Protein AF-0000000078974211 (afdb_homodimer)

Foldseek 3Di:
DPPPPVVVVVCVVQPADPPDDEAEAEWEQADQVGDGEIVVQEAEAEANHKYKYKYWYQYQAKWKWAWQVQLVQKAWAWKWFDVVIDTDDDSDGMDMAHHGTIMITIIGGRDFDKTKIATPPPPSGVHIGMYGYHYDD/DPPPVVVVVVCVVQPADPPDDEAEAEWEQADQVGDGEIVVQEAEAEANHKYKYKYWYQYQAKWKWAWQVQLVQKAWAWKWFDVVIDTDDDSDGMDMDHHGTIMITIIGGRDFDKTKIATPPPPSGVHIGMYGYDYDD

InterPro domains:
  IPR008972 Cupredoxin [G3DSA:2.60.40.420] (15-134)
  IPR008972 Cupredoxin [SSF49503] (22-133)
  IPR028096 EfeO-type cupredoxin-like domain [PF13473] (24-133)
  IPR050845 Copper-binding electron transfer protein [PTHR38439] (9-134)

Solvent-accessible surface area (backbone atoms only — not comparable to full-atom values): 13729 Å² total; per-residue (Å²): 129,87,61,75,56,66,70,52,54,71,38,60,85,51,70,56,48,88,79,53,71,72,42,77,46,71,36,28,41,29,30,74,87,62,47,67,38,40,47,61,36,67,45,78,47,44,27,32,30,48,31,41,37,38,41,36,14,62,14,87,51,68,41,35,51,36,26,61,73,46,37,73,38,37,52,48,62,34,34,39,25,37,85,46,35,30,39,42,24,36,54,52,41,36,43,32,30,27,41,61,8,53,38,36,42,34,30,26,39,65,57,61,47,78,29,67,30,34,26,76,48,88,89,34,76,79,18,47,37,37,37,37,30,34,72,63,129,129,86,62,77,57,66,69,51,55,72,39,60,84,51,70,54,49,90,78,53,70,72,43,78,46,69,36,29,43,30,29,74,87,64,47,65,38,41,44,62,36,66,44,80,47,43,28,32,31,48,31,40,39,38,41,35,15,62,15,88,49,67,41,34,52,36,26,60,73,47,35,73,38,38,53,51,60,35,36,40,25,38,86,47,36,31,38,43,23,36,52,51,43,35,42,34,29,27,40,60,8,54,39,35,42,33,30,27,39,66,57,60,47,78,30,68,28,32,26,77,47,88,90,34,75,79,20,47,36,36,37,36,29,35,72,63,129

Structure (mmCIF, N/CA/C/O backbone):
data_AF-0000000078974211-model_v1
#
loop_
_entity.id
_entity.type
_entity.pdbx_description
1 polymer 'EfeO-type cupredoxin-like domain-containing protein'
#
loop_
_atom_site.group_PDB
_atom_site.id
_atom_site.type_symbol
_atom_site.label_atom_id
_atom_site.label_alt_id
_atom_site.label_comp_id
_atom_site.label_asym_id
_atom_site.label_entity_id
_atom_site.label_seq_id
_atom_site.pdbx_PDB_ins_code
_atom_site.Cartn_x
_atom_site.Cartn_y
_atom_site.Cartn_z
_atom_site.occupancy
_atom_site.B_iso_or_equiv
_atom_site.auth_seq_id
_atom_site.auth_comp_id
_atom_site.auth_asym_id
_atom_site.auth_atom_id
_atom_site.pdbx_PDB_model_num
ATOM 1 N N . MET A 1 1 ? -23.516 7.227 4.844 1 20.7 1 MET A N 1
ATOM 2 C CA . MET A 1 1 ? -22.547 6.27 4.305 1 20.7 1 MET A CA 1
ATOM 3 C C . MET A 1 1 ? -21.969 6.77 2.992 1 20.7 1 MET A C 1
ATOM 5 O O . MET A 1 1 ? -22.594 6.66 1.94 1 20.7 1 MET A O 1
ATOM 9 N N . VAL A 1 2 ? -21.312 7.926 2.916 1 26.09 2 VAL A N 1
ATOM 10 C CA . VAL A 1 2 ? -21.125 8.594 1.635 1 26.09 2 VAL A CA 1
ATOM 11 C C . VAL A 1 2 ? -20.234 7.746 0.733 1 26.09 2 VAL A C 1
ATOM 13 O O . V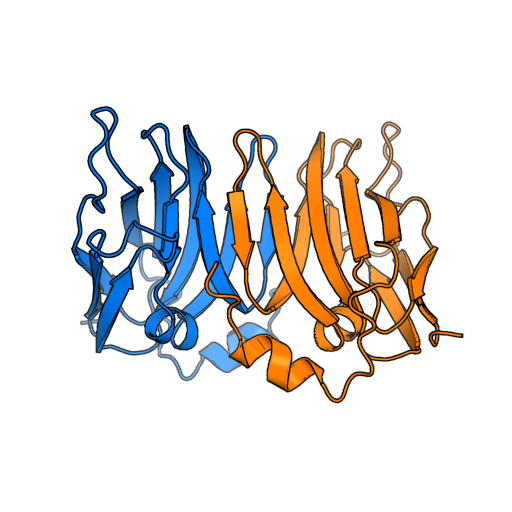AL A 1 2 ? -19.094 7.43 1.092 1 26.09 2 VAL A O 1
ATOM 16 N N . ALA A 1 3 ? -20.688 6.758 0.025 1 32.5 3 ALA A N 1
ATOM 17 C CA . ALA A 1 3 ? -20.141 5.895 -1.021 1 32.5 3 ALA A CA 1
ATOM 18 C C . ALA A 1 3 ? -19.266 6.684 -1.988 1 32.5 3 ALA A C 1
ATOM 20 O O . ALA A 1 3 ? -19.672 7.742 -2.473 1 32.5 3 ALA A O 1
ATOM 21 N N . PRO A 1 4 ? -17.922 6.727 -1.758 1 38.03 4 PRO A N 1
ATOM 22 C CA . PRO A 1 4 ? -17.281 7.469 -2.854 1 38.03 4 PRO A CA 1
ATOM 23 C C . PRO A 1 4 ? -17.922 7.176 -4.207 1 38.03 4 PRO A C 1
ATOM 25 O O . PRO A 1 4 ? -17.812 6.059 -4.723 1 38.03 4 PRO A O 1
ATOM 28 N N . SER A 1 5 ? -18.938 7.684 -4.523 1 36.06 5 SER A N 1
ATOM 29 C CA . SER A 1 5 ? -19.891 7.57 -5.633 1 36.06 5 SER A CA 1
ATOM 30 C C . SER A 1 5 ? -19.156 7.57 -6.977 1 36.06 5 SER A C 1
ATOM 32 O O . SER A 1 5 ? -19.516 6.809 -7.879 1 36.06 5 SER A O 1
ATOM 34 N N . SER A 1 6 ? -18.156 8.508 -7.086 1 39.44 6 SER A N 1
ATOM 35 C CA . SER A 1 6 ? -17.672 8.734 -8.445 1 39.44 6 SER A CA 1
ATOM 36 C C . SER A 1 6 ? -16.766 7.586 -8.906 1 39.44 6 SER A C 1
ATOM 38 O O . SER A 1 6 ? -16.766 7.234 -10.094 1 39.44 6 SER A O 1
ATOM 40 N N . ALA A 1 7 ? -15.961 7.133 -7.98 1 42.34 7 ALA A N 1
ATOM 41 C CA . ALA A 1 7 ? -15.141 6.012 -8.43 1 42.34 7 ALA A CA 1
ATOM 42 C C . ALA A 1 7 ? -16.016 4.891 -8.992 1 42.34 7 ALA A C 1
ATOM 44 O O . ALA A 1 7 ? -15.656 4.273 -10 1 42.34 7 ALA A O 1
ATOM 45 N N . TRP A 1 8 ? -17.125 4.691 -8.336 1 46.03 8 TRP A N 1
ATOM 46 C CA . TRP A 1 8 ? -18.031 3.619 -8.75 1 46.03 8 TRP A CA 1
ATOM 47 C C . TRP A 1 8 ? -18.609 3.896 -10.125 1 46.03 8 TRP A C 1
ATOM 49 O O . TRP A 1 8 ? -18.812 2.973 -10.922 1 46.03 8 TRP A O 1
ATOM 59 N N . ALA A 1 9 ? -18.75 5.199 -10.367 1 46.94 9 ALA A N 1
ATOM 60 C CA . ALA A 1 9 ? -19.359 5.492 -11.664 1 46.94 9 ALA A CA 1
ATOM 61 C C . ALA A 1 9 ? -18.484 4.98 -12.805 1 46.94 9 ALA A C 1
ATOM 63 O O . ALA A 1 9 ? -19 4.449 -13.797 1 46.94 9 ALA A O 1
ATOM 64 N N . ALA A 1 10 ? -17.234 5.141 -12.57 1 46.12 10 ALA A N 1
ATOM 65 C CA . ALA A 1 10 ? -16.344 4.695 -13.648 1 46.12 10 ALA A CA 1
ATOM 66 C C . ALA A 1 10 ? -16.406 3.18 -13.812 1 46.12 10 ALA A C 1
ATOM 68 O O . ALA A 1 10 ? -15.977 2.643 -14.844 1 46.12 10 ALA A O 1
ATOM 69 N N . LEU A 1 11 ? -17.047 2.559 -12.773 1 56.97 11 LEU A N 1
ATOM 70 C CA . LEU A 1 11 ? -17.047 1.101 -12.836 1 56.97 11 LEU A CA 1
ATOM 71 C C . LEU A 1 11 ? -18.312 0.598 -13.539 1 56.97 11 LEU A C 1
ATOM 73 O O . LEU A 1 11 ? -18.422 -0.59 -13.852 1 56.97 11 LEU A O 1
ATOM 77 N N . LYS A 1 12 ? -19.234 1.522 -13.734 1 55.06 12 LYS A N 1
ATOM 78 C CA . LYS A 1 12 ? -20.5 1.125 -14.367 1 55.06 12 LYS A CA 1
ATOM 79 C C . LYS A 1 12 ? -20.25 0.356 -15.656 1 55.06 12 LYS A C 1
ATOM 81 O O . LYS A 1 12 ? -20.969 -0.58 -15.984 1 55.06 12 LYS A O 1
ATOM 86 N N . ASP A 1 13 ? -19.219 0.866 -16.375 1 53.31 13 ASP A N 1
ATOM 87 C CA . ASP A 1 13 ? -18.984 0.265 -17.688 1 53.31 13 ASP A CA 1
ATOM 88 C C . ASP A 1 13 ? -18.438 -1.15 -17.547 1 53.31 13 ASP A C 1
ATOM 90 O O . ASP A 1 13 ? -18.312 -1.872 -18.547 1 53.31 13 ASP A O 1
ATOM 94 N N . TYR A 1 14 ? -18.203 -1.547 -16.312 1 58.62 14 TYR A N 1
ATOM 95 C CA . TYR A 1 14 ? -17.531 -2.834 -16.172 1 58.62 14 TYR A CA 1
ATOM 96 C C . TYR A 1 14 ? -18.5 -3.904 -15.68 1 58.62 14 TYR A C 1
ATOM 98 O O . TYR A 1 14 ? -18.109 -5.051 -15.469 1 58.62 14 TYR A O 1
ATOM 106 N N . ASN A 1 15 ? -19.734 -3.881 -16 1 59.31 15 ASN A N 1
ATOM 107 C CA . ASN A 1 15 ? -20.719 -4.887 -15.617 1 59.31 15 ASN A CA 1
ATOM 108 C C . ASN A 1 15 ? -20.438 -5.449 -14.234 1 59.31 15 ASN A C 1
ATOM 110 O O . ASN A 1 15 ? -20.344 -6.668 -14.055 1 59.31 15 ASN A O 1
ATOM 114 N N . LEU A 1 16 ? -20.125 -4.617 -13.289 1 67.25 16 LEU A N 1
ATOM 115 C CA . LEU A 1 16 ? -19.875 -5.047 -11.914 1 67.25 16 LEU A CA 1
ATOM 116 C C . LEU A 1 16 ? -21.172 -5.488 -11.242 1 67.25 16 LEU A C 1
ATOM 118 O O . LEU A 1 16 ? -22.203 -4.812 -11.359 1 67.25 16 LEU A O 1
ATOM 122 N N . ASP A 1 17 ? -21.188 -6.777 -10.953 1 68.5 17 ASP A N 1
ATOM 123 C CA . ASP A 1 17 ? -22.297 -7.258 -10.141 1 68.5 17 ASP A CA 1
ATOM 124 C C . ASP A 1 17 ? -22.016 -7.07 -8.656 1 68.5 17 ASP A C 1
ATOM 126 O O . ASP A 1 17 ? -21.266 -7.844 -8.062 1 68.5 17 ASP A O 1
ATOM 130 N N . PRO A 1 18 ? -22.547 -5.996 -8.117 1 69.19 18 PRO A N 1
ATOM 131 C CA . PRO A 1 18 ? -22.25 -5.738 -6.707 1 69.19 18 PRO A CA 1
ATOM 132 C C . PRO A 1 18 ? -22.719 -6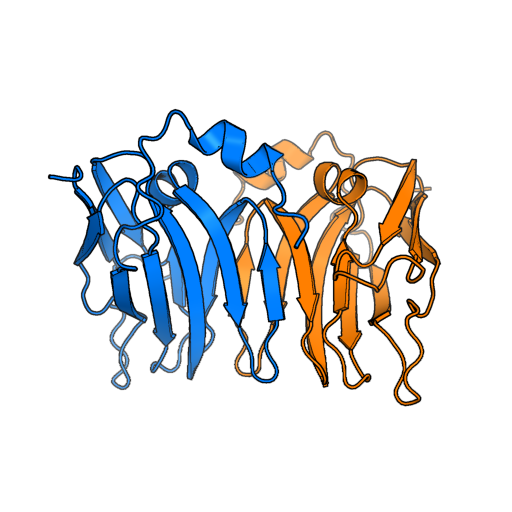.859 -5.785 1 69.19 18 PRO A C 1
ATOM 134 O O . PRO A 1 18 ? -22.297 -6.93 -4.629 1 69.19 18 PRO A O 1
ATOM 137 N N . ASN A 1 19 ? -23.516 -7.715 -6.391 1 76.12 19 ASN A N 1
ATOM 138 C CA . ASN A 1 19 ? -24.062 -8.797 -5.578 1 76.12 19 ASN A CA 1
ATOM 139 C C . ASN A 1 19 ? -23.281 -10.086 -5.746 1 76.12 19 ASN A C 1
ATOM 141 O O . ASN A 1 19 ? -23.547 -11.078 -5.062 1 76.12 19 ASN A O 1
ATOM 145 N N . ALA A 1 20 ? -22.375 -10.047 -6.625 1 82.56 20 ALA A N 1
ATOM 146 C CA . ALA A 1 20 ? -21.562 -11.25 -6.82 1 82.56 20 ALA A CA 1
ATOM 147 C C . ALA A 1 20 ? -20.719 -11.555 -5.586 1 82.56 20 ALA A C 1
ATOM 149 O O . ALA A 1 20 ? -20.234 -10.641 -4.918 1 82.56 20 ALA A O 1
ATOM 150 N N . PRO A 1 21 ? -20.578 -12.883 -5.262 1 88.31 21 PRO A N 1
ATOM 151 C CA . PRO A 1 21 ? -19.766 -13.234 -4.098 1 88.31 21 PRO A CA 1
ATOM 152 C C . PRO A 1 21 ? -18.312 -12.812 -4.246 1 88.31 21 PRO A C 1
ATOM 154 O O . PRO A 1 21 ? -17.781 -12.789 -5.359 1 88.31 21 PRO A O 1
ATOM 157 N N . ILE A 1 22 ? -17.75 -12.484 -3.145 1 92.81 22 ILE A N 1
ATOM 158 C CA . ILE A 1 22 ? -16.328 -12.141 -3.111 1 92.81 22 ILE A CA 1
ATOM 159 C C . ILE A 1 22 ? -15.492 -13.398 -3.326 1 92.81 22 ILE A C 1
ATOM 161 O O . ILE A 1 22 ? -15.75 -14.438 -2.721 1 92.81 22 ILE A O 1
ATOM 165 N N . GLU A 1 23 ? -14.57 -13.297 -4.262 1 94.94 23 GLU A N 1
ATOM 166 C CA . GLU A 1 23 ? -13.625 -14.391 -4.496 1 94.94 23 GLU A CA 1
ATOM 167 C C . GLU A 1 23 ? -12.391 -14.25 -3.621 1 94.94 23 GLU A C 1
ATOM 169 O O . GLU A 1 23 ? -11.742 -13.195 -3.619 1 94.94 23 GLU A O 1
ATOM 174 N N . GLU A 1 24 ? -12.133 -15.32 -2.824 1 97.62 24 GLU A N 1
ATOM 175 C CA . GLU A 1 24 ? -10.922 -15.328 -2.008 1 97.62 24 GLU A CA 1
ATOM 176 C C . GLU A 1 24 ? -9.883 -16.297 -2.576 1 97.62 24 GLU A C 1
ATOM 178 O O . GLU A 1 24 ? -10.18 -17.469 -2.824 1 97.62 24 GLU A O 1
ATOM 183 N N . VAL A 1 25 ? -8.727 -15.781 -2.865 1 98.56 25 VAL A N 1
ATOM 184 C CA . VAL A 1 25 ? -7.605 -16.562 -3.387 1 98.56 25 VAL A CA 1
ATOM 185 C C . VAL A 1 25 ? -6.387 -16.391 -2.486 1 98.56 25 VAL A C 1
ATOM 187 O O . VAL A 1 25 ? -6.113 -15.289 -2.01 1 98.56 25 VAL A O 1
ATOM 190 N N . ALA A 1 26 ? -5.68 -17.484 -2.223 1 98.81 26 ALA A N 1
ATOM 191 C CA . ALA A 1 26 ? -4.453 -17.422 -1.431 1 98.81 26 ALA A CA 1
ATOM 192 C C . ALA A 1 26 ? -3.236 -17.797 -2.268 1 98.81 26 ALA A C 1
ATOM 194 O O . ALA A 1 26 ? -3.322 -18.672 -3.143 1 98.81 26 ALA A O 1
ATOM 195 N N . VAL A 1 27 ? -2.127 -17.172 -2.012 1 98.94 27 VAL A N 1
ATOM 196 C CA . VAL A 1 27 ? -0.868 -17.516 -2.666 1 98.94 27 VAL A CA 1
ATOM 197 C C . VAL A 1 27 ? 0.285 -17.375 -1.673 1 98.94 27 VAL A C 1
ATOM 199 O O . VAL A 1 27 ? 0.307 -16.453 -0.862 1 98.94 27 VAL A O 1
ATOM 202 N N . GLN A 1 28 ? 1.188 -18.266 -1.713 1 98.81 28 GLN A N 1
ATOM 203 C CA . GLN A 1 28 ? 2.434 -18.203 -0.955 1 98.81 28 GLN A CA 1
ATOM 204 C C . GLN A 1 28 ? 3.59 -17.734 -1.835 1 98.81 28 GLN A C 1
ATOM 206 O O . GLN A 1 28 ? 3.713 -18.156 -2.984 1 98.81 28 GLN A O 1
ATOM 211 N N . LEU A 1 29 ? 4.355 -16.922 -1.296 1 98.81 29 LEU A N 1
ATOM 212 C CA . LEU A 1 29 ? 5.605 -16.516 -1.933 1 98.81 29 LEU A CA 1
ATOM 213 C C . LEU A 1 29 ? 6.797 -17.203 -1.292 1 98.81 29 LEU A C 1
ATOM 215 O O . LEU A 1 29 ? 7.332 -16.734 -0.286 1 98.81 29 LEU A O 1
ATOM 219 N N . GLY A 1 30 ? 7.289 -18.281 -1.972 1 98.31 30 GLY A N 1
ATOM 220 C CA . GLY A 1 30 ? 8.344 -19.109 -1.405 1 98.31 30 GLY A CA 1
ATOM 221 C C . GLY A 1 30 ? 7.824 -20.141 -0.412 1 98.31 30 GLY A C 1
ATOM 222 O O . GLY A 1 30 ? 6.637 -20.156 -0.087 1 98.31 30 GLY A O 1
ATOM 223 N N . THR A 1 31 ? 8.75 -21.031 -0.016 1 98.12 31 THR A N 1
ATOM 224 C CA . THR A 1 31 ? 8.406 -22.078 0.941 1 98.12 31 THR A CA 1
ATOM 225 C C . THR A 1 31 ? 9.336 -22.031 2.15 1 98.12 31 THR A C 1
ATOM 227 O O . THR A 1 31 ? 10.398 -21.391 2.102 1 98.12 31 THR A O 1
ATOM 230 N N . GLU A 1 32 ? 8.867 -22.688 3.189 1 97.19 32 GLU A N 1
ATOM 231 C CA . GLU A 1 32 ? 9.664 -22.734 4.414 1 97.19 32 GLU A CA 1
ATOM 232 C C . GLU A 1 32 ? 11.008 -23.422 4.168 1 97.19 32 GLU A C 1
ATOM 234 O O . GLU A 1 32 ? 12.008 -23.078 4.797 1 97.19 32 GLU A O 1
ATOM 239 N N . ASP A 1 33 ? 11.008 -24.312 3.158 1 96.31 33 ASP A N 1
ATOM 240 C CA . ASP A 1 33 ? 12.234 -25.047 2.869 1 96.31 33 ASP A CA 1
ATOM 241 C C . ASP A 1 33 ? 13.094 -24.312 1.845 1 96.31 33 ASP A C 1
ATOM 243 O O . ASP A 1 33 ? 14.086 -24.844 1.355 1 96.31 33 ASP A O 1
ATOM 247 N N . GLY A 1 34 ? 12.695 -23.141 1.463 1 94.06 34 GLY A N 1
ATOM 248 C CA . GLY A 1 34 ? 13.594 -22.25 0.758 1 94.06 34 GLY A CA 1
ATOM 249 C C . GLY A 1 34 ? 13.398 -22.25 -0.746 1 94.06 34 GLY A C 1
ATOM 250 O O . GLY A 1 34 ? 14.242 -21.766 -1.494 1 94.06 34 GLY A O 1
ATOM 251 N N . GLN A 1 35 ? 12.32 -22.828 -1.236 1 96.69 35 GLN A N 1
ATOM 252 C CA . GLN A 1 35 ? 12.055 -22.781 -2.67 1 96.69 35 GLN A CA 1
ATOM 253 C C . GLN A 1 35 ? 11.523 -21.422 -3.09 1 96.69 35 GLN A C 1
ATOM 255 O O . GLN A 1 35 ? 10.727 -20.812 -2.375 1 96.69 35 GLN A O 1
ATOM 260 N N . TYR A 1 36 ? 12.039 -20.953 -4.215 1 98.12 36 TYR A N 1
ATOM 261 C CA . TYR A 1 36 ? 11.547 -19.719 -4.801 1 98.12 36 TYR A CA 1
ATOM 262 C C . TYR A 1 36 ? 10.438 -20 -5.809 1 98.12 36 TYR A C 1
ATOM 264 O O . TYR A 1 36 ? 10.68 -20.062 -7.016 1 98.12 36 TYR A O 1
ATOM 272 N N . VAL A 1 37 ? 9.258 -20.125 -5.301 1 98.62 37 VAL A N 1
ATOM 273 C CA . VAL A 1 37 ? 8.094 -20.469 -6.109 1 98.62 37 VAL A CA 1
ATOM 274 C C . VAL A 1 37 ? 6.863 -19.734 -5.582 1 98.62 37 VAL A C 1
ATOM 276 O O . VAL A 1 37 ? 6.836 -19.312 -4.426 1 98.62 37 VAL A O 1
ATOM 279 N N . PHE A 1 38 ? 5.977 -19.469 -6.434 1 98.88 38 PHE A N 1
ATOM 280 C CA . PHE A 1 38 ? 4.625 -19.141 -6.008 1 98.88 38 PHE A CA 1
ATOM 281 C C . PHE A 1 38 ? 3.799 -20.406 -5.805 1 98.88 38 PHE A C 1
ATOM 283 O O . PHE A 1 38 ? 3.848 -21.312 -6.629 1 98.88 38 PHE A O 1
ATOM 290 N N . ILE A 1 39 ? 3.037 -20.453 -4.723 1 98.81 39 ILE A N 1
ATOM 291 C CA . ILE A 1 39 ? 2.156 -21.594 -4.496 1 98.81 39 ILE A CA 1
ATOM 292 C C . ILE A 1 39 ? 0.743 -21.094 -4.191 1 98.81 39 ILE A C 1
ATOM 294 O O . ILE A 1 39 ? 0.493 -20.531 -3.127 1 98.81 39 ILE A O 1
ATOM 298 N N . PRO A 1 40 ? -0.253 -21.5 -5.043 1 98.69 40 PRO A N 1
ATOM 299 C CA . PRO A 1 40 ? -0.073 -22.047 -6.395 1 98.69 40 PRO A CA 1
ATOM 300 C C . PRO A 1 40 ? 0.621 -21.047 -7.332 1 98.69 40 PRO A C 1
ATOM 302 O O . PRO A 1 40 ? 0.762 -19.875 -6.996 1 98.69 40 PRO A O 1
ATOM 305 N N . ASN A 1 41 ? 1.174 -21.547 -8.414 1 98.69 41 ASN A N 1
ATOM 306 C CA . ASN A 1 41 ? 1.837 -20.656 -9.359 1 98.69 41 ASN A CA 1
ATOM 307 C C . ASN A 1 41 ? 0.893 -20.234 -10.484 1 98.69 41 ASN A C 1
ATOM 309 O O . ASN A 1 41 ? 1.277 -19.469 -11.367 1 98.69 41 ASN A O 1
ATOM 313 N N . THR A 1 42 ? -0.362 -20.719 -10.5 1 98.88 42 THR A N 1
ATOM 314 C CA . THR A 1 42 ? -1.435 -20.219 -11.352 1 98.88 42 THR A CA 1
ATOM 315 C C . THR A 1 42 ? -2.598 -19.703 -10.5 1 98.88 42 THR A C 1
ATOM 317 O O . THR A 1 42 ? -3.16 -20.453 -9.695 1 98.88 42 THR A O 1
ATOM 320 N N . LEU A 1 43 ? -2.92 -18.484 -10.664 1 98.81 43 LEU A N 1
ATOM 321 C CA . LEU A 1 43 ? -4.039 -17.859 -9.961 1 98.81 43 LEU A CA 1
ATOM 322 C C . LEU A 1 43 ? -5.184 -17.562 -10.922 1 98.81 43 LEU A C 1
ATOM 324 O O . LEU A 1 43 ? -4.949 -17.109 -12.047 1 98.81 43 LEU A O 1
ATOM 328 N N . GLU A 1 44 ? -6.379 -17.797 -10.469 1 98.38 44 GLU A N 1
ATOM 329 C CA . GLU A 1 44 ? -7.551 -17.547 -11.305 1 98.38 44 GLU A CA 1
ATOM 330 C C . GLU A 1 44 ? -8.5 -16.562 -10.641 1 98.38 44 GLU A C 1
ATOM 332 O O . GLU A 1 44 ? -8.781 -16.656 -9.445 1 98.38 44 GLU A O 1
ATOM 337 N N . PHE A 1 45 ? -8.898 -15.695 -11.406 1 97.44 45 PHE A N 1
ATOM 338 C CA . PHE A 1 45 ? -9.883 -14.703 -10.992 1 97.44 45 PHE A CA 1
ATOM 339 C C . PHE A 1 45 ? -11 -14.578 -12.016 1 97.44 45 PHE A C 1
ATOM 341 O O . PHE A 1 45 ? -10.875 -15.062 -13.141 1 97.44 45 PHE A O 1
ATOM 348 N N . THR A 1 46 ? -12.109 -13.938 -11.633 1 95 46 THR A N 1
ATOM 349 C CA . THR A 1 46 ? -13.242 -13.648 -12.508 1 95 46 THR A CA 1
ATOM 350 C C . THR A 1 46 ? -13.383 -12.148 -12.734 1 95 46 THR A C 1
ATOM 352 O O . THR A 1 46 ? -13.43 -11.375 -11.781 1 95 46 THR A O 1
ATOM 355 N N . ALA A 1 47 ? -13.391 -11.797 -14 1 93.38 47 ALA A N 1
ATOM 356 C CA . ALA A 1 47 ? -13.547 -10.383 -14.328 1 93.38 47 ALA A CA 1
ATOM 357 C C . ALA A 1 47 ? -14.812 -9.805 -13.703 1 93.38 47 ALA A C 1
ATOM 359 O O . ALA A 1 47 ? -15.867 -10.438 -13.719 1 93.38 47 ALA A O 1
ATOM 360 N N . GLY A 1 48 ? -14.656 -8.625 -13.047 1 90.62 48 GLY A N 1
ATOM 361 C CA . GLY A 1 48 ? -15.797 -7.891 -12.516 1 90.62 48 GLY A CA 1
ATOM 362 C C . GLY A 1 48 ? -16.156 -8.289 -11.102 1 90.62 48 GLY A C 1
ATOM 363 O O . GLY A 1 48 ? -17.047 -7.684 -10.492 1 90.62 48 GLY A O 1
ATOM 364 N N . ARG A 1 49 ? -15.477 -9.25 -10.617 1 92.56 49 ARG A N 1
ATOM 365 C CA . ARG A 1 49 ? -15.75 -9.703 -9.258 1 92.56 49 ARG A CA 1
ATOM 366 C C . ARG A 1 49 ? -14.734 -9.125 -8.273 1 92.56 49 ARG A C 1
ATOM 368 O O . ARG A 1 49 ? -13.547 -9.047 -8.586 1 92.56 49 ARG A O 1
ATOM 375 N N . ILE A 1 50 ? -15.258 -8.805 -7.117 1 94.19 50 ILE A N 1
ATOM 376 C CA . ILE A 1 50 ? -14.32 -8.406 -6.07 1 94.19 50 ILE A CA 1
ATOM 377 C C . ILE A 1 50 ? -13.484 -9.609 -5.645 1 94.19 50 ILE A C 1
ATOM 379 O O . ILE A 1 50 ? -14.023 -10.68 -5.363 1 94.19 50 ILE A O 1
ATOM 383 N N . CYS A 1 51 ? -12.219 -9.383 -5.641 1 96.75 51 CYS A N 1
ATOM 384 C CA . CYS A 1 51 ? -11.289 -10.438 -5.27 1 96.75 51 CYS A CA 1
ATOM 385 C C . CYS A 1 51 ? -10.461 -10.039 -4.055 1 96.75 51 CYS A C 1
ATOM 387 O O . CYS A 1 51 ? -9.977 -8.914 -3.973 1 96.75 51 CYS A O 1
ATOM 389 N N . LYS A 1 52 ? -10.406 -10.922 -3.105 1 98.06 52 LYS A N 1
ATOM 390 C CA . LYS A 1 52 ? -9.492 -10.836 -1.975 1 98.06 52 LYS A CA 1
ATOM 391 C C . LYS A 1 52 ? -8.312 -11.789 -2.146 1 98.06 52 LYS A C 1
ATOM 393 O O . LYS A 1 52 ? -8.461 -13 -1.957 1 98.06 52 LYS A O 1
ATOM 398 N N . LEU A 1 53 ? -7.199 -11.258 -2.52 1 98.88 53 LEU A N 1
ATOM 399 C CA . LEU A 1 53 ? -5.984 -12.055 -2.66 1 98.88 53 LEU A CA 1
ATOM 400 C C . LEU A 1 53 ? -5.172 -12.031 -1.37 1 98.88 53 LEU A C 1
ATOM 402 O O . LEU A 1 53 ? -4.625 -11 -0.987 1 98.88 53 LEU A O 1
ATOM 406 N N . LYS A 1 54 ? -5.062 -13.125 -0.714 1 98.88 54 LYS A N 1
ATOM 407 C CA . LYS A 1 54 ? -4.273 -13.273 0.504 1 98.88 54 LYS A CA 1
ATOM 408 C C . LYS A 1 54 ? -2.852 -13.727 0.185 1 98.88 54 LYS A C 1
ATOM 410 O O . LYS A 1 54 ? -2.65 -14.812 -0.368 1 98.88 54 LYS A O 1
ATOM 415 N N . LEU A 1 55 ? -1.887 -12.93 0.51 1 98.94 55 LEU A N 1
ATOM 416 C CA . LEU A 1 55 ? -0.473 -13.195 0.271 1 98.94 55 LEU A CA 1
ATOM 417 C C . LEU A 1 55 ? 0.242 -13.555 1.571 1 98.94 55 LEU A C 1
ATOM 419 O O . LEU A 1 55 ? -0.013 -12.938 2.609 1 98.94 55 LEU A O 1
ATOM 423 N N . ARG A 1 56 ? 1.113 -14.539 1.503 1 98.81 56 ARG A N 1
ATOM 424 C CA . ARG A 1 56 ? 1.948 -14.898 2.645 1 98.81 56 ARG A CA 1
ATOM 425 C C . ARG A 1 56 ? 3.338 -15.336 2.189 1 98.81 56 ARG A C 1
ATOM 427 O O . ARG A 1 56 ? 3.482 -16.016 1.169 1 98.81 56 ARG A O 1
ATOM 434 N N . ASN A 1 57 ? 4.359 -14.945 2.943 1 98.88 57 ASN A N 1
ATOM 435 C CA . ASN A 1 57 ? 5.73 -15.375 2.695 1 98.88 57 ASN A CA 1
ATOM 436 C C . ASN A 1 57 ? 6.277 -16.203 3.854 1 98.88 57 ASN A C 1
ATOM 438 O O . ASN A 1 57 ? 6.836 -15.664 4.805 1 98.88 57 ASN A O 1
ATOM 442 N N . PRO A 1 58 ? 6.191 -17.438 3.766 1 98.44 58 PRO A N 1
ATOM 443 C CA . PRO A 1 58 ? 6.684 -18.281 4.859 1 98.44 58 PRO A CA 1
ATOM 444 C C . PRO A 1 58 ? 8.188 -18.531 4.781 1 98.44 58 PRO A C 1
ATOM 446 O O . PRO A 1 58 ? 8.742 -19.266 5.609 1 98.44 58 PRO A O 1
ATOM 449 N N . SER A 1 59 ? 8.789 -18.031 3.719 1 98.06 59 SER A N 1
ATOM 450 C CA . SER A 1 59 ? 10.203 -18.312 3.496 1 98.06 59 SER A CA 1
ATOM 451 C C . SER A 1 59 ? 11.086 -17.375 4.316 1 98.06 59 SER A C 1
ATOM 453 O O . SER A 1 59 ? 10.594 -16.641 5.184 1 98.06 59 SER A O 1
ATOM 455 N N . THR A 1 60 ? 12.438 -17.453 4.094 1 97.31 60 THR A N 1
ATOM 456 C CA . THR A 1 60 ? 13.391 -16.656 4.863 1 97.31 60 THR A CA 1
ATOM 457 C C . THR A 1 60 ? 13.93 -15.508 4.02 1 97.31 60 THR A C 1
ATOM 459 O O . THR A 1 60 ? 14.859 -14.812 4.434 1 97.31 60 THR A O 1
ATOM 462 N N . SER A 1 61 ? 13.367 -15.383 2.836 1 97.69 61 SER A N 1
ATOM 463 C CA . SER A 1 61 ? 13.805 -14.336 1.925 1 97.69 61 SER A CA 1
ATOM 464 C C . SER A 1 61 ? 12.648 -13.414 1.545 1 97.69 61 SER A C 1
ATOM 466 O O . SER A 1 61 ? 11.492 -13.82 1.591 1 97.69 61 SER A O 1
ATOM 468 N N . THR A 1 62 ? 13.023 -12.203 1.195 1 98.31 62 THR A N 1
ATOM 469 C CA . THR A 1 62 ? 12.031 -11.281 0.651 1 98.31 62 THR A CA 1
ATOM 470 C C . THR A 1 62 ? 11.617 -11.703 -0.757 1 98.31 62 THR A C 1
ATOM 472 O O . THR A 1 62 ? 12.461 -12.078 -1.569 1 98.31 62 THR A O 1
ATOM 475 N N . HIS A 1 63 ? 10.32 -11.664 -1.019 1 98.81 63 HIS A N 1
ATOM 476 C CA . HIS A 1 63 ? 9.82 -11.938 -2.361 1 98.81 63 HIS A CA 1
ATOM 477 C C . HIS A 1 63 ? 8.828 -10.859 -2.807 1 98.81 63 HIS A C 1
ATOM 479 O O . HIS A 1 63 ? 8.125 -10.289 -1.979 1 98.81 63 HIS A O 1
ATOM 485 N N . TYR A 1 64 ? 8.836 -10.656 -4.105 1 98.69 64 TYR A N 1
ATOM 486 C CA . TYR A 1 64 ? 7.922 -9.695 -4.719 1 98.69 64 TYR A CA 1
ATOM 487 C C . TYR A 1 64 ? 6.789 -10.414 -5.441 1 98.69 64 TYR A C 1
ATOM 489 O O . TYR A 1 64 ? 7.004 -11.453 -6.074 1 98.69 64 TYR A O 1
ATOM 497 N N . PHE A 1 65 ? 5.59 -9.953 -5.273 1 98.81 65 PHE A N 1
ATOM 498 C CA . PHE A 1 65 ? 4.461 -10.266 -6.145 1 98.81 65 PHE A CA 1
ATOM 499 C C . PHE A 1 65 ? 4.289 -9.188 -7.211 1 98.81 65 PHE A C 1
ATOM 501 O O . PHE A 1 65 ? 3.773 -8.102 -6.93 1 98.81 65 PHE A O 1
ATOM 508 N N . THR A 1 66 ? 4.75 -9.508 -8.43 1 98.5 66 THR A N 1
ATOM 509 C CA . THR A 1 66 ? 4.762 -8.516 -9.5 1 98.5 66 THR A CA 1
ATOM 510 C C . THR A 1 66 ? 4.07 -9.055 -10.75 1 98.5 66 THR A C 1
ATOM 512 O O . THR A 1 66 ? 4.5 -10.062 -11.32 1 98.5 66 THR A O 1
ATOM 515 N N . ALA A 1 67 ? 3.027 -8.43 -11.141 1 98 67 ALA A N 1
ATOM 516 C CA . ALA A 1 67 ? 2.303 -8.664 -12.391 1 98 67 ALA A CA 1
ATOM 517 C C . ALA A 1 67 ? 1.86 -7.348 -13.023 1 98 67 ALA A C 1
ATOM 519 O O . ALA A 1 67 ? 0.688 -6.973 -12.938 1 98 67 ALA A O 1
ATOM 520 N N . PHE A 1 68 ? 2.75 -6.75 -13.742 1 97.25 68 PHE A N 1
ATOM 521 C CA . PHE A 1 68 ? 2.562 -5.363 -14.164 1 97.25 68 PHE A CA 1
ATOM 522 C C . PHE A 1 68 ? 1.365 -5.242 -15.102 1 97.25 68 PHE A C 1
ATOM 524 O O . PHE A 1 68 ? 0.52 -4.363 -14.922 1 97.25 68 PHE A O 1
ATOM 531 N N . GLU A 1 69 ? 1.264 -6.09 -16.094 1 97.69 69 GLU A N 1
ATOM 532 C CA . GLU A 1 69 ? 0.143 -6.012 -17.016 1 97.69 69 GLU A CA 1
ATOM 533 C C . GLU A 1 69 ? -1.187 -6.234 -16.312 1 97.69 69 GLU A C 1
ATOM 535 O O . GLU A 1 69 ? -2.172 -5.547 -16.594 1 97.69 69 GLU A O 1
ATOM 540 N N . PHE A 1 70 ? -1.127 -7.152 -15.414 1 98.25 70 PHE A N 1
ATOM 541 C CA . PHE A 1 70 ? -2.316 -7.426 -14.617 1 98.25 70 PHE A CA 1
ATOM 542 C C . PHE A 1 70 ? -2.701 -6.207 -13.781 1 98.25 70 PHE A C 1
ATOM 544 O O . PHE A 1 70 ? -3.869 -5.809 -13.758 1 98.25 70 PHE A O 1
ATOM 551 N N . ALA A 1 71 ? -1.723 -5.621 -13.125 1 97.56 71 ALA A N 1
ATOM 552 C CA . ALA A 1 71 ? -1.954 -4.473 -12.242 1 97.56 71 ALA A CA 1
ATOM 553 C C . ALA A 1 71 ? -2.555 -3.305 -13.016 1 97.56 71 ALA A C 1
ATOM 555 O O . ALA A 1 71 ? -3.326 -2.516 -12.461 1 97.56 71 ALA A O 1
ATOM 556 N N . GLU A 1 72 ? -2.264 -3.215 -14.234 1 96.88 72 GLU A N 1
ATOM 557 C CA . GLU A 1 72 ? -2.805 -2.158 -15.086 1 96.88 72 GLU A CA 1
ATOM 558 C C . GLU A 1 72 ? -4.273 -2.414 -15.422 1 96.88 72 GLU A C 1
ATOM 560 O O . GLU A 1 72 ? -4.969 -1.52 -15.898 1 96.88 72 GLU A O 1
ATOM 565 N N . LYS A 1 73 ? -4.699 -3.605 -15.227 1 96.38 73 LYS A N 1
ATOM 566 C CA . LYS A 1 73 ? -6.039 -3.992 -15.656 1 96.38 73 LYS A CA 1
ATOM 567 C C . LYS A 1 73 ? -6.918 -4.344 -14.453 1 96.38 73 LYS A C 1
ATOM 569 O O . LYS A 1 73 ? -7.891 -5.086 -14.594 1 96.38 73 LYS A O 1
ATOM 574 N N . VAL A 1 74 ? -6.539 -3.885 -13.305 1 95.75 74 VAL A N 1
ATOM 575 C CA . VAL A 1 74 ? -7.402 -4.082 -12.148 1 95.75 74 VAL A CA 1
ATOM 576 C C . VAL A 1 74 ? -7.777 -2.727 -11.547 1 95.75 74 VAL A C 1
ATOM 578 O O . VAL A 1 74 ? -7.043 -1.748 -11.703 1 95.75 74 VAL A O 1
ATOM 581 N N . PHE A 1 75 ? -8.953 -2.645 -11 1 94.38 75 PHE A N 1
ATOM 582 C CA . PHE A 1 75 ? -9.289 -1.593 -10.047 1 94.38 75 PHE A CA 1
ATOM 583 C C . PHE A 1 75 ? -8.891 -1.999 -8.633 1 94.38 75 PHE A C 1
ATOM 585 O O . PHE A 1 75 ? -9.562 -2.832 -8.016 1 94.38 75 PHE A O 1
ATOM 592 N N . SER A 1 76 ? -7.797 -1.45 -8.148 1 96.69 76 SER A N 1
ATOM 593 C CA . SER A 1 76 ? -7.32 -1.759 -6.805 1 96.69 76 SER A CA 1
ATOM 594 C C . SER A 1 76 ? -8.117 -1.006 -5.746 1 96.69 76 SER A C 1
ATOM 596 O O . SER A 1 76 ? -8.25 0.218 -5.809 1 96.69 76 SER A O 1
ATOM 598 N N . ILE A 1 77 ? -8.672 -1.707 -4.863 1 95.81 77 ILE A N 1
ATOM 599 C CA . ILE A 1 77 ? -9.43 -1.092 -3.779 1 95.81 77 ILE A CA 1
ATOM 600 C C . ILE A 1 77 ? -8.492 -0.739 -2.627 1 95.81 77 ILE A C 1
ATOM 602 O O . ILE A 1 77 ? -8.438 0.413 -2.191 1 95.81 77 ILE A O 1
ATOM 606 N N . LEU A 1 78 ? -7.723 -1.724 -2.15 1 97.94 78 LEU A N 1
ATOM 607 C CA . LEU A 1 78 ? -6.754 -1.477 -1.089 1 97.94 78 LEU A CA 1
ATOM 608 C C . LEU A 1 78 ? -5.805 -2.66 -0.935 1 97.94 78 LEU A C 1
ATOM 610 O O . LEU A 1 78 ? -6.094 -3.76 -1.406 1 97.94 78 LEU A O 1
ATOM 614 N N . VAL A 1 79 ? -4.672 -2.4 -0.338 1 98.75 79 VAL A N 1
ATOM 615 C CA . VAL A 1 79 ? -3.824 -3.428 0.259 1 98.75 79 VAL A CA 1
ATOM 616 C C . VAL A 1 79 ? -3.834 -3.285 1.779 1 98.75 79 VAL A C 1
ATOM 618 O O . VAL A 1 79 ? -3.65 -2.186 2.307 1 98.75 79 VAL A O 1
ATOM 621 N N . LEU A 1 80 ? -4.105 -4.328 2.416 1 98.75 80 LEU A N 1
ATOM 622 C CA . LEU A 1 80 ? -4.066 -4.41 3.871 1 98.75 80 LEU A CA 1
ATOM 623 C C . LEU A 1 80 ? -2.781 -5.086 4.344 1 98.75 80 LEU A C 1
ATOM 625 O O . LEU A 1 80 ? -2.436 -6.172 3.871 1 98.75 80 LEU A O 1
ATOM 629 N N . ALA A 1 81 ? -2.039 -4.441 5.312 1 98.62 81 ALA A N 1
ATOM 630 C CA . ALA A 1 81 ? -0.814 -5.016 5.863 1 98.62 81 ALA A CA 1
ATOM 631 C C . ALA A 1 81 ? -0.61 -4.586 7.312 1 98.62 81 ALA A C 1
ATOM 633 O O . ALA A 1 81 ? -0.971 -3.467 7.691 1 98.62 81 ALA A O 1
ATOM 634 N N . GLY A 1 82 ? -0.078 -5.516 8.102 1 97.12 82 GLY A N 1
ATOM 635 C CA . GLY A 1 82 ? 0.285 -5.184 9.469 1 97.12 82 GLY A CA 1
ATOM 636 C C . GLY A 1 82 ? -0.804 -5.516 10.477 1 97.12 82 GLY A C 1
ATOM 637 O O . GLY A 1 82 ? -1.943 -5.789 10.094 1 97.12 82 GLY A O 1
ATOM 638 N N . ASP A 1 83 ? -0.354 -5.527 11.766 1 95.75 83 ASP A N 1
ATOM 639 C CA . ASP A 1 83 ? -1.205 -5.664 12.945 1 95.75 83 ASP A CA 1
ATOM 640 C C . ASP A 1 83 ? -0.707 -4.785 14.086 1 95.75 83 ASP A C 1
ATOM 642 O O . ASP A 1 83 ? 0.282 -5.113 14.75 1 95.75 83 ASP A O 1
ATOM 646 N N . PRO A 1 84 ? -1.391 -3.674 14.359 1 97.56 84 PRO A N 1
ATOM 647 C CA . PRO A 1 84 ? -2.631 -3.197 13.742 1 97.56 84 PRO A CA 1
ATOM 648 C C . PRO A 1 84 ? -2.459 -2.855 12.266 1 97.56 84 PRO A C 1
ATOM 650 O O . PRO A 1 84 ? -1.352 -2.535 11.82 1 97.56 84 PRO A O 1
ATOM 653 N N . ALA A 1 85 ? -3.516 -2.82 11.562 1 98 85 ALA A N 1
ATOM 654 C CA . ALA A 1 85 ? -3.479 -2.836 10.102 1 98 85 ALA A CA 1
ATOM 655 C C . ALA A 1 85 ? -3.293 -1.429 9.547 1 98 85 ALA A C 1
ATOM 657 O O . ALA A 1 85 ? -3.738 -0.45 10.148 1 98 85 ALA A O 1
ATOM 658 N N . VAL A 1 86 ? -2.697 -1.369 8.438 1 98.75 86 VAL A N 1
ATOM 659 C CA . VAL A 1 86 ? -2.607 -0.227 7.539 1 98.75 86 VAL A CA 1
ATOM 660 C C . VAL A 1 86 ? -3.299 -0.558 6.215 1 98.75 86 VAL A C 1
ATOM 662 O O . VAL A 1 86 ? -3.121 -1.65 5.672 1 98.75 86 VAL A O 1
ATOM 665 N N . GLU A 1 87 ? -4.152 0.314 5.734 1 98.69 87 GLU A N 1
ATOM 666 C CA . GLU A 1 87 ? -4.723 0.218 4.395 1 98.69 87 GLU A CA 1
ATOM 667 C C . GLU A 1 87 ? -4.035 1.185 3.434 1 98.69 87 GLU A C 1
ATOM 669 O O . GLU A 1 87 ? -3.951 2.385 3.705 1 98.69 87 GLU A O 1
ATOM 674 N N . VAL A 1 88 ? -3.504 0.638 2.389 1 98.75 88 VAL A N 1
ATOM 675 C CA . VAL A 1 88 ? -2.91 1.443 1.327 1 98.75 88 VAL A CA 1
ATOM 676 C C . VAL A 1 88 ? -3.824 1.438 0.102 1 98.75 88 VAL A C 1
ATOM 678 O O . VAL A 1 88 ? -4.203 0.373 -0.391 1 98.75 88 VAL A O 1
ATOM 681 N N . LYS A 1 89 ? -4.188 2.643 -0.356 1 97.75 89 LYS A N 1
ATOM 682 C CA . LYS A 1 89 ? -5.117 2.785 -1.475 1 97.75 89 LYS A CA 1
ATOM 683 C C . LYS A 1 89 ? -4.469 3.535 -2.635 1 97.75 89 LYS A C 1
ATOM 685 O O . LYS A 1 89 ? -3.586 4.367 -2.426 1 97.75 89 LYS A O 1
ATOM 690 N N . GLY A 1 90 ? -5.004 3.244 -3.832 1 96.38 90 GLY A N 1
ATOM 691 C CA . GLY A 1 90 ? -4.461 3.807 -5.055 1 96.38 90 GLY A CA 1
ATOM 692 C C . GLY A 1 90 ? -4.148 2.758 -6.109 1 96.38 90 GLY A C 1
ATOM 693 O O . GLY A 1 90 ? -4.617 1.621 -6.016 1 96.38 90 GLY A O 1
ATOM 694 N N . GLY A 1 91 ? -3.387 3.123 -7.176 1 95.88 91 GLY A N 1
ATOM 695 C CA . GLY A 1 91 ? -2.996 2.203 -8.234 1 95.88 91 GLY A CA 1
ATOM 696 C C . GLY A 1 91 ? -1.803 1.344 -7.863 1 95.88 91 GLY A C 1
ATOM 697 O O . GLY A 1 91 ? -0.671 1.645 -8.25 1 95.88 91 GLY A O 1
ATOM 698 N N . ILE A 1 92 ? -2.105 0.287 -7.254 1 97 92 ILE A N 1
ATOM 699 C CA . ILE A 1 92 ? -1.057 -0.593 -6.746 1 97 92 ILE A CA 1
ATOM 700 C C . ILE A 1 92 ? -0.475 -1.415 -7.895 1 97 92 ILE A C 1
ATOM 702 O O . ILE A 1 92 ? -1.217 -1.938 -8.727 1 97 92 ILE A O 1
ATOM 706 N N . GLN A 1 93 ? 0.889 -1.505 -7.918 1 96.19 93 GLN A N 1
ATOM 707 C CA . GLN A 1 93 ? 1.564 -2.186 -9.016 1 96.19 93 GLN A CA 1
ATOM 708 C C . GLN A 1 93 ? 2.33 -3.408 -8.523 1 96.19 93 GLN A C 1
ATOM 710 O O . GLN A 1 93 ? 2.51 -4.375 -9.258 1 96.19 93 GLN A O 1
ATOM 715 N N . GLU A 1 94 ? 2.83 -3.336 -7.344 1 97.81 94 GLU A N 1
ATOM 716 C CA . GLU A 1 94 ? 3.682 -4.379 -6.781 1 97.81 94 GLU A CA 1
ATOM 717 C C . GLU A 1 94 ? 3.518 -4.465 -5.266 1 97.81 94 GLU A C 1
ATOM 719 O O . GLU A 1 94 ? 3.342 -3.445 -4.594 1 97.81 94 GLU A O 1
ATOM 724 N N . VAL A 1 95 ? 3.529 -5.703 -4.754 1 98.81 95 VAL A N 1
ATOM 725 C CA . VAL A 1 95 ? 3.543 -5.938 -3.314 1 98.81 95 VAL A CA 1
ATOM 726 C C . VAL A 1 95 ? 4.734 -6.816 -2.945 1 98.81 95 VAL A C 1
ATOM 728 O O . VAL A 1 95 ? 4.879 -7.93 -3.459 1 98.81 95 VAL A O 1
ATOM 731 N N . ALA A 1 96 ? 5.621 -6.312 -2.125 1 98.75 96 ALA A N 1
ATOM 732 C CA . ALA A 1 96 ? 6.781 -7.051 -1.63 1 98.75 96 ALA A CA 1
ATOM 733 C C . ALA A 1 96 ? 6.566 -7.508 -0.19 1 98.75 96 ALA A C 1
ATOM 735 O O . ALA A 1 96 ? 6.156 -6.719 0.665 1 98.75 96 ALA A O 1
ATOM 736 N N . LEU A 1 97 ? 6.809 -8.766 0.049 1 98.88 97 LEU A N 1
ATOM 737 C CA . LEU A 1 97 ? 6.691 -9.328 1.39 1 98.88 97 LEU A CA 1
ATOM 738 C C . LEU A 1 97 ? 8.055 -9.727 1.933 1 98.88 97 LEU A C 1
ATOM 740 O O . LEU A 1 97 ? 8.75 -10.555 1.333 1 98.88 97 LEU A O 1
ATOM 744 N N . LYS A 1 98 ? 8.422 -9.148 3.043 1 98.62 98 LYS A N 1
ATOM 745 C CA . LYS A 1 98 ? 9.586 -9.648 3.764 1 98.62 98 LYS A CA 1
ATOM 746 C C . LYS A 1 98 ? 9.32 -11.039 4.336 1 98.62 98 LYS A C 1
ATOM 748 O O . LYS A 1 98 ? 8.188 -11.516 4.32 1 98.62 98 LYS A O 1
ATOM 753 N N . ALA A 1 99 ? 10.43 -11.688 4.754 1 98.5 99 ALA A N 1
ATOM 754 C CA . ALA A 1 99 ? 10.305 -13.008 5.359 1 98.5 99 ALA A CA 1
ATOM 755 C C . ALA A 1 99 ? 9.273 -13.008 6.484 1 98.5 99 ALA A C 1
ATOM 757 O O . ALA A 1 99 ? 9.32 -12.156 7.371 1 98.5 99 ALA A O 1
ATOM 758 N N . GLY A 1 100 ? 8.281 -13.836 6.32 1 98.31 100 GLY A N 1
ATOM 759 C CA . GLY A 1 100 ? 7.305 -14.016 7.383 1 98.31 100 GLY A CA 1
ATOM 760 C C . GLY A 1 100 ? 6.121 -13.07 7.27 1 98.31 100 GLY A C 1
ATOM 761 O O . GLY A 1 100 ? 5.156 -13.188 8.031 1 98.31 100 GLY A O 1
ATOM 762 N N . ALA A 1 101 ? 6.109 -12.172 6.336 1 98.69 101 ALA A N 1
ATOM 763 C CA . ALA A 1 101 ? 5.07 -11.148 6.23 1 98.69 101 ALA A CA 1
ATOM 764 C C . ALA A 1 101 ? 3.84 -11.688 5.512 1 98.69 101 ALA A C 1
ATOM 766 O O . ALA A 1 101 ? 3.912 -12.711 4.824 1 98.69 101 ALA A O 1
ATOM 767 N N . SER A 1 102 ? 2.723 -11.031 5.715 1 98.75 102 SER A N 1
ATOM 768 C CA . SER A 1 102 ? 1.463 -11.305 5.031 1 98.75 102 SER A CA 1
ATOM 769 C C . SER A 1 102 ? 0.742 -10.016 4.66 1 98.75 102 SER A C 1
ATOM 771 O O . SER A 1 102 ? 0.924 -8.984 5.316 1 98.75 102 SER A O 1
ATOM 773 N N . ALA A 1 103 ? -0.041 -10.102 3.672 1 98.88 103 ALA A N 1
ATOM 774 C CA . ALA A 1 103 ? -0.869 -8.984 3.213 1 98.88 103 ALA A CA 1
ATOM 775 C C . ALA A 1 103 ? -2.121 -9.492 2.5 1 98.88 103 ALA A C 1
ATOM 777 O O . ALA A 1 103 ? -2.195 -10.664 2.119 1 98.88 103 ALA A O 1
ATOM 778 N N . THR A 1 104 ? -3.088 -8.656 2.43 1 98.81 104 THR A N 1
ATOM 779 C CA . THR A 1 104 ? -4.27 -8.914 1.613 1 98.81 104 THR A CA 1
ATOM 780 C C . THR A 1 104 ? -4.473 -7.797 0.593 1 98.81 104 THR A C 1
ATOM 782 O O . THR A 1 104 ? -4.492 -6.617 0.95 1 98.81 104 THR A O 1
ATOM 785 N N . TRP A 1 105 ? -4.547 -8.148 -0.643 1 98.81 105 TRP A N 1
ATOM 786 C CA . TRP A 1 105 ? -4.863 -7.207 -1.715 1 98.81 105 TRP A CA 1
ATOM 787 C C . TRP A 1 105 ? -6.289 -7.414 -2.215 1 98.81 105 TRP A C 1
ATOM 789 O O . TRP A 1 105 ? -6.645 -8.508 -2.662 1 98.81 105 TRP A O 1
ATOM 799 N N . VAL A 1 106 ? -7.117 -6.387 -2.066 1 97.88 106 VAL A N 1
ATOM 800 C CA . VAL A 1 106 ? -8.5 -6.418 -2.527 1 97.88 106 VAL A CA 1
ATOM 801 C C . VAL A 1 106 ? -8.641 -5.605 -3.812 1 97.88 106 VAL A C 1
ATOM 803 O O . VAL A 1 106 ? -8.242 -4.438 -3.861 1 97.88 106 VAL A O 1
ATOM 806 N N . PHE A 1 107 ? -9.203 -6.242 -4.828 1 97.06 107 PHE A N 1
ATOM 807 C CA . PHE A 1 107 ? -9.289 -5.578 -6.125 1 97.06 107 PHE A CA 1
ATOM 808 C C . PHE A 1 107 ? -10.406 -6.18 -6.965 1 97.06 107 PHE A C 1
ATOM 810 O O . PHE A 1 107 ? -11.039 -7.156 -6.559 1 97.06 107 PHE A O 1
ATOM 817 N N . ILE A 1 108 ? -10.672 -5.531 -8.141 1 94.81 108 ILE A N 1
ATOM 818 C CA . ILE A 1 108 ? -11.578 -6.023 -9.172 1 94.81 108 ILE A CA 1
ATOM 819 C C . ILE A 1 108 ? -10.828 -6.199 -10.484 1 94.81 108 ILE A C 1
ATOM 821 O O . ILE A 1 108 ? -10.367 -5.223 -11.086 1 94.81 108 ILE A O 1
ATOM 825 N N . PRO A 1 109 ? -10.664 -7.477 -10.914 1 95.56 109 PRO A N 1
ATOM 826 C CA . PRO A 1 109 ? -10.102 -7.637 -12.258 1 95.56 109 PRO A CA 1
ATOM 827 C C . PRO A 1 109 ? -11.031 -7.109 -13.352 1 95.56 109 PRO A C 1
ATOM 829 O O . PRO A 1 109 ? -12.227 -7.41 -13.344 1 95.56 109 PRO A O 1
ATOM 832 N N . MET A 1 110 ? -10.445 -6.402 -14.312 1 93.25 110 MET A N 1
ATOM 833 C CA . MET A 1 110 ? -11.32 -5.688 -15.234 1 93.25 110 MET A CA 1
ATOM 834 C C . MET A 1 110 ? -11.258 -6.297 -16.625 1 93.25 110 MET A C 1
ATOM 836 O O . MET A 1 110 ? -12.211 -6.184 -17.406 1 93.25 110 MET A O 1
ATOM 840 N N . LYS A 1 111 ? -10.188 -6.973 -17 1 94.88 111 LYS A N 1
ATOM 841 C CA . LYS A 1 111 ? -10.016 -7.461 -18.375 1 94.88 111 LYS A CA 1
ATOM 842 C C . LYS A 1 111 ? -9.625 -8.938 -18.391 1 94.88 111 LYS A C 1
ATOM 844 O O . LYS A 1 111 ? -8.57 -9.305 -17.875 1 94.88 111 LYS A O 1
ATOM 849 N N . PRO A 1 112 ? -10.445 -9.758 -19.031 1 96.5 112 PRO A N 1
ATOM 850 C CA . PRO A 1 112 ? -10.07 -11.164 -19.188 1 96.5 112 PRO A CA 1
ATOM 851 C C . PRO A 1 112 ? -8.75 -11.344 -19.922 1 96.5 112 PRO A C 1
ATOM 853 O O . PRO A 1 112 ? -8.43 -10.562 -20.828 1 96.5 112 PRO A O 1
ATOM 856 N N . GLY A 1 113 ? -8.016 -12.352 -19.562 1 98.06 113 GLY A N 1
ATOM 857 C CA . GLY A 1 113 ? -6.73 -12.609 -20.203 1 98.06 113 GLY A CA 1
ATOM 858 C C . GLY A 1 113 ? -5.785 -13.406 -19.328 1 98.06 113 GLY A C 1
ATOM 859 O O . GLY A 1 113 ? -6.184 -13.93 -18.281 1 98.06 113 GLY A O 1
ATOM 860 N N . LYS A 1 114 ? -4.633 -13.633 -19.859 1 98.62 114 LYS A N 1
ATOM 861 C CA . LYS A 1 114 ? -3.529 -14.266 -19.141 1 98.62 114 LYS A CA 1
ATOM 862 C C . LYS A 1 114 ? -2.383 -13.281 -18.922 1 98.62 114 LYS A C 1
ATOM 864 O O . LYS A 1 114 ? -1.985 -12.562 -19.844 1 98.62 114 LYS A O 1
ATOM 869 N N . TYR A 1 115 ? -1.954 -13.258 -17.719 1 98.75 115 TYR A N 1
ATOM 870 C CA . TYR A 1 115 ? -0.933 -12.289 -17.328 1 98.75 115 TYR A CA 1
ATOM 871 C C . TYR A 1 115 ? 0.237 -12.969 -16.641 1 98.75 115 TYR A C 1
ATOM 873 O O . TYR A 1 115 ? 0.039 -13.797 -15.742 1 98.75 115 TYR A O 1
ATOM 881 N N . PRO A 1 116 ? 1.428 -12.586 -17.016 1 98.75 116 PRO A N 1
ATOM 882 C CA . PRO A 1 116 ? 2.584 -13.172 -16.328 1 98.75 116 PRO A CA 1
ATOM 883 C C . PRO A 1 116 ? 2.764 -12.648 -14.906 1 98.75 116 PRO A C 1
ATOM 885 O O . PRO A 1 116 ? 2.518 -11.461 -14.648 1 98.75 116 PRO A O 1
ATOM 888 N N . LEU A 1 117 ? 3.08 -13.492 -14.008 1 98.75 117 LEU A N 1
ATOM 889 C CA . LEU A 1 117 ? 3.453 -13.211 -12.625 1 98.75 117 LEU A CA 1
ATOM 890 C C . LEU A 1 117 ? 4.918 -13.555 -12.375 1 98.75 117 LEU A C 1
ATOM 892 O O . LEU A 1 117 ? 5.402 -14.594 -12.836 1 98.75 117 LEU A O 1
ATOM 896 N N . ARG A 1 118 ? 5.656 -12.672 -11.625 1 98.56 118 ARG A N 1
ATOM 897 C CA . ARG A 1 118 ? 7.059 -12.969 -11.344 1 98.56 118 ARG A CA 1
ATOM 898 C C . ARG A 1 118 ? 7.512 -12.305 -10.047 1 98.56 118 ARG A C 1
ATOM 900 O O . ARG A 1 118 ? 6.871 -11.367 -9.57 1 98.56 118 ARG A O 1
ATOM 907 N N . CYS A 1 119 ? 8.562 -12.852 -9.508 1 98.75 119 CYS A N 1
ATOM 908 C CA . CYS A 1 119 ? 9.336 -12.156 -8.484 1 98.75 119 CYS A CA 1
ATOM 909 C C . CYS A 1 119 ? 10.469 -11.352 -9.109 1 98.75 119 CYS A C 1
ATOM 911 O O . CYS A 1 119 ? 11.305 -11.906 -9.828 1 98.75 119 CYS A O 1
ATOM 913 N N . THR A 1 120 ? 10.516 -10.07 -8.758 1 97.56 120 THR A N 1
ATOM 914 C CA . THR A 1 120 ? 11.469 -9.211 -9.453 1 97.56 120 THR A CA 1
ATOM 915 C C . THR A 1 120 ? 12.711 -8.977 -8.586 1 97.56 120 THR A C 1
ATOM 917 O O . THR A 1 120 ? 13.57 -8.172 -8.938 1 97.56 120 THR A O 1
ATOM 920 N N . VAL A 1 121 ? 12.781 -9.633 -7.461 1 97.25 121 VAL A N 1
ATOM 921 C CA . VAL A 1 121 ? 14 -9.555 -6.664 1 97.25 121 VAL A CA 1
ATOM 922 C C . VAL A 1 121 ? 15.18 -10.094 -7.477 1 97.25 121 VAL A C 1
ATOM 924 O O . VAL A 1 121 ? 15.062 -11.125 -8.141 1 97.25 121 VAL A O 1
ATOM 927 N N . LYS A 1 122 ? 16.234 -9.359 -7.383 1 96.38 122 LYS A N 1
ATOM 928 C CA . LYS A 1 122 ? 17.438 -9.797 -8.086 1 96.38 122 LYS A CA 1
ATOM 929 C C . LYS A 1 122 ? 17.797 -11.234 -7.707 1 96.38 122 LYS A C 1
ATOM 931 O O . LYS A 1 122 ? 17.875 -11.57 -6.523 1 96.38 122 LYS A O 1
ATOM 936 N N . GLY A 1 123 ? 17.969 -12.086 -8.703 1 96.56 123 GLY A N 1
ATOM 937 C CA . GLY A 1 123 ? 18.359 -13.461 -8.469 1 96.56 123 GLY A CA 1
ATOM 938 C C . GLY A 1 123 ? 17.188 -14.406 -8.344 1 96.56 123 GLY A C 1
ATOM 939 O O . GLY A 1 123 ? 17.359 -15.617 -8.219 1 96.56 123 GLY A O 1
ATOM 940 N N . HIS A 1 124 ? 15.977 -13.898 -8.383 1 97.94 124 HIS A N 1
ATOM 941 C CA . HIS A 1 124 ? 14.789 -14.734 -8.211 1 97.94 124 HIS A CA 1
ATOM 942 C C . HIS A 1 124 ? 14.086 -14.969 -9.547 1 97.94 124 HIS A C 1
ATOM 944 O O . HIS A 1 124 ? 12.867 -15.109 -9.586 1 97.94 124 HIS A O 1
ATOM 950 N N . ASP A 1 125 ? 14.797 -15.016 -10.625 1 95.94 125 ASP A N 1
ATOM 951 C CA . ASP A 1 125 ? 14.258 -15.016 -11.984 1 95.94 125 ASP A CA 1
ATOM 952 C C . ASP A 1 125 ? 13.398 -16.25 -12.234 1 95.94 125 ASP A C 1
ATOM 954 O O . ASP A 1 125 ? 12.461 -16.203 -13.039 1 95.94 125 ASP A O 1
ATOM 958 N N . ALA A 1 126 ? 13.695 -17.234 -11.617 1 96.56 126 ALA A N 1
ATOM 959 C CA . ALA A 1 126 ? 12.992 -18.484 -11.867 1 96.56 126 ALA A CA 1
ATOM 960 C C . ALA A 1 126 ? 11.664 -18.547 -11.117 1 96.56 126 ALA A C 1
ATOM 962 O O . ALA A 1 126 ? 10.844 -19.422 -11.352 1 96.56 126 ALA A O 1
ATOM 963 N N . MET A 1 127 ? 11.398 -17.672 -10.219 1 98.5 127 MET A N 1
ATOM 964 C CA . MET A 1 127 ? 10.156 -17.609 -9.461 1 98.5 127 MET A CA 1
ATOM 965 C C . MET A 1 127 ? 9.055 -16.953 -10.281 1 98.5 127 MET A C 1
ATOM 967 O O . MET A 1 127 ? 8.891 -15.727 -10.234 1 98.5 127 MET A O 1
ATOM 971 N N . VAL A 1 128 ? 8.375 -17.75 -11.023 1 98.75 128 VAL A N 1
ATOM 972 C CA . VAL A 1 128 ? 7.398 -17.266 -11.984 1 98.75 128 VAL A CA 1
ATOM 973 C C . VAL A 1 128 ? 6.062 -17.969 -11.781 1 98.75 128 VAL A C 1
ATOM 975 O O . VAL A 1 128 ? 6.012 -19.047 -11.18 1 98.75 128 VAL A O 1
ATOM 978 N N . GLY A 1 129 ? 4.98 -17.344 -12.234 1 98.75 129 GLY A N 1
ATOM 979 C CA . GLY A 1 129 ? 3.629 -17.875 -12.289 1 98.75 129 GLY A CA 1
ATOM 980 C C . GLY A 1 129 ? 2.762 -17.188 -13.336 1 98.75 129 GLY A C 1
ATOM 981 O O . GLY A 1 129 ? 3.277 -16.562 -14.258 1 98.75 129 GLY A O 1
ATOM 982 N N . GLN A 1 130 ? 1.444 -17.453 -13.18 1 98.81 130 GLN A N 1
ATOM 983 C CA . GLN A 1 130 ? 0.481 -16.875 -14.109 1 98.81 130 GLN A CA 1
ATOM 984 C C . GLN A 1 130 ? -0.821 -16.516 -13.398 1 98.81 130 GLN A C 1
ATOM 986 O O . GLN A 1 130 ? -1.25 -17.219 -12.477 1 98.81 130 GLN A O 1
ATOM 991 N N . ILE A 1 131 ? -1.368 -15.422 -13.922 1 98.88 131 ILE A N 1
ATOM 992 C CA . ILE A 1 131 ? -2.701 -15.008 -13.492 1 98.88 131 ILE A CA 1
ATOM 993 C C . ILE A 1 131 ? -3.682 -15.141 -14.656 1 98.88 131 ILE A C 1
ATOM 995 O O . ILE A 1 131 ? -3.432 -14.617 -15.742 1 98.88 131 ILE A O 1
ATOM 999 N N . ILE A 1 132 ? -4.727 -15.828 -14.422 1 98.81 132 ILE A N 1
ATOM 1000 C CA . ILE A 1 132 ? -5.773 -15.992 -15.422 1 98.81 132 ILE A CA 1
ATOM 1001 C C . ILE A 1 132 ? -7.047 -15.289 -14.961 1 98.81 132 ILE A C 1
ATOM 1003 O O . ILE A 1 132 ? -7.562 -15.57 -13.883 1 98.81 132 ILE A O 1
ATOM 1007 N N . VAL A 1 133 ? -7.465 -14.398 -15.742 1 97.81 133 VAL A N 1
ATOM 1008 C CA . VAL A 1 133 ? -8.742 -13.734 -15.5 1 97.81 133 VAL A CA 1
ATOM 1009 C C . VAL A 1 133 ? -9.781 -14.227 -16.5 1 97.81 133 VAL A C 1
ATOM 1011 O O . VAL A 1 133 ? -9.594 -14.094 -17.719 1 97.81 133 VAL A O 1
ATOM 1014 N N . ARG A 1 134 ? -10.797 -14.758 -15.969 1 96.31 134 ARG A N 1
ATOM 1015 C CA . ARG A 1 134 ? -11.852 -15.305 -16.812 1 96.31 134 ARG A CA 1
ATOM 1016 C C . ARG A 1 134 ? -13.039 -14.352 -16.906 1 96.31 134 ARG A C 1
ATOM 1018 O O . ARG A 1 134 ? -13.211 -13.5 -16.031 1 96.31 134 ARG A O 1
ATOM 1025 N N . ARG A 1 135 ? -13.867 -14.555 -17.953 1 91.88 135 ARG A N 1
ATOM 1026 C CA . ARG A 1 135 ? -15.117 -13.812 -18.078 1 91.88 135 ARG A CA 1
ATOM 1027 C C . ARG A 1 135 ? -16.156 -14.336 -17.094 1 91.88 135 ARG A C 1
ATOM 1029 O O . ARG A 1 135 ? -16.25 -15.539 -16.859 1 91.88 135 ARG A O 1
ATOM 1036 N N . ALA A 1 136 ? -16.891 -13.312 -16.609 1 83.25 136 ALA A N 1
ATOM 1037 C CA . ALA A 1 136 ? -17.984 -13.734 -15.742 1 83.25 136 ALA A CA 1
ATOM 1038 C C . ALA A 1 136 ? -19.031 -14.516 -16.531 1 83.25 136 ALA A C 1
ATOM 1040 O O . ALA A 1 136 ? -19.297 -14.211 -17.688 1 83.25 136 ALA A O 1
ATOM 1041 N N . GLU A 1 137 ? -19.359 -15.695 -16.125 1 70.81 137 GLU A N 1
ATOM 1042 C CA . GLU A 1 137 ? -20.422 -16.453 -16.797 1 70.81 137 GLU A CA 1
ATOM 1043 C C . GLU A 1 137 ? -21.75 -15.695 -16.766 1 70.81 137 GLU A C 1
ATOM 1045 O O . GLU A 1 137 ? -22 -14.906 -15.844 1 70.81 137 GLU A O 1
ATOM 1050 N N . MET B 1 1 ? 23 -4.734 -9.695 1 20.73 1 MET B N 1
ATOM 1051 C CA . MET B 1 1 ? 21.969 -3.986 -8.984 1 20.73 1 MET B CA 1
ATOM 1052 C C . MET B 1 1 ? 21 -3.328 -9.969 1 20.73 1 MET B C 1
ATOM 1054 O O . MET B 1 1 ? 21.328 -2.32 -10.594 1 20.73 1 MET B O 1
ATOM 1058 N N . VAL B 1 2 ? 20.234 -4.051 -10.805 1 26.22 2 VAL B N 1
ATOM 1059 C CA . VAL B 1 2 ? 19.641 -3.434 -11.992 1 26.22 2 VAL B CA 1
ATOM 1060 C C . VAL B 1 2 ? 18.641 -2.359 -11.578 1 26.22 2 VAL B C 1
ATOM 1062 O O . VAL B 1 2 ? 17.688 -2.645 -10.859 1 26.22 2 VAL B O 1
ATOM 1065 N N . ALA B 1 3 ? 18.969 -1.155 -11.305 1 32.41 3 ALA B N 1
ATOM 1066 C CA . ALA B 1 3 ? 18.25 0.09 -11.062 1 32.41 3 ALA B CA 1
ATOM 1067 C C . ALA B 1 3 ? 17.047 0.211 -12 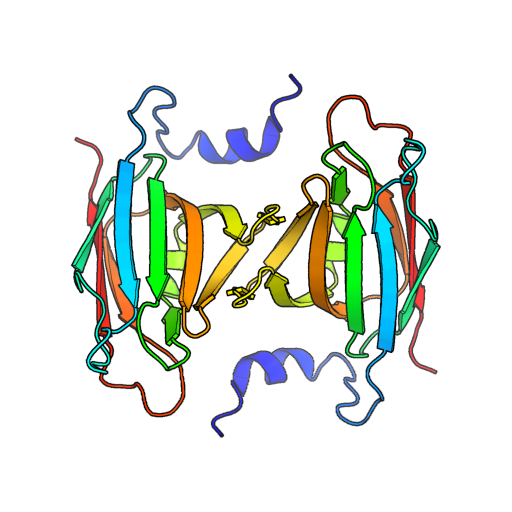1 32.41 3 ALA B C 1
ATOM 1069 O O . ALA B 1 3 ? 17.156 -0.028 -13.203 1 32.41 3 ALA B O 1
ATOM 1070 N N . PRO B 1 4 ? 15.812 -0.162 -11.508 1 38.41 4 PRO B N 1
ATOM 1071 C CA . PRO B 1 4 ? 14.812 0.104 -12.539 1 38.41 4 PRO B CA 1
ATOM 1072 C C . PRO B 1 4 ? 15.07 1.406 -13.289 1 38.41 4 PRO B C 1
ATOM 1074 O O . PRO B 1 4 ? 14.969 2.49 -12.711 1 38.41 4 PRO B O 1
ATOM 1077 N N . SER B 1 5 ? 15.891 1.467 -14.133 1 36.25 5 SER B N 1
ATOM 1078 C CA . SER B 1 5 ? 16.469 2.504 -14.977 1 36.25 5 SER B CA 1
ATOM 1079 C C . SER B 1 5 ? 15.398 3.43 -15.539 1 36.25 5 SER B C 1
ATOM 1081 O O . SER B 1 5 ? 15.586 4.645 -15.594 1 36.25 5 SER B O 1
ATOM 1083 N N . SER B 1 6 ? 14.25 2.795 -16 1 40.28 6 SER B N 1
ATOM 1084 C CA . SER B 1 6 ? 13.359 3.615 -16.812 1 40.28 6 SER B CA 1
ATOM 1085 C C . SER B 1 6 ? 12.539 4.562 -15.945 1 40.28 6 SER B C 1
ATOM 1087 O O . SER B 1 6 ? 12.219 5.676 -16.359 1 40.28 6 SER B O 1
ATOM 1089 N N . ALA B 1 7 ? 12.117 4.051 -14.797 1 42.69 7 ALA B N 1
ATOM 1090 C CA . ALA B 1 7 ? 11.367 4.988 -13.969 1 42.69 7 ALA B CA 1
ATOM 1091 C C . ALA B 1 7 ? 12.172 6.258 -13.703 1 42.69 7 ALA B C 1
ATOM 1093 O O . ALA B 1 7 ? 11.617 7.363 -13.719 1 42.69 7 ALA B O 1
ATOM 1094 N N . TRP B 1 8 ? 13.453 6.07 -13.508 1 46.25 8 TRP B N 1
ATOM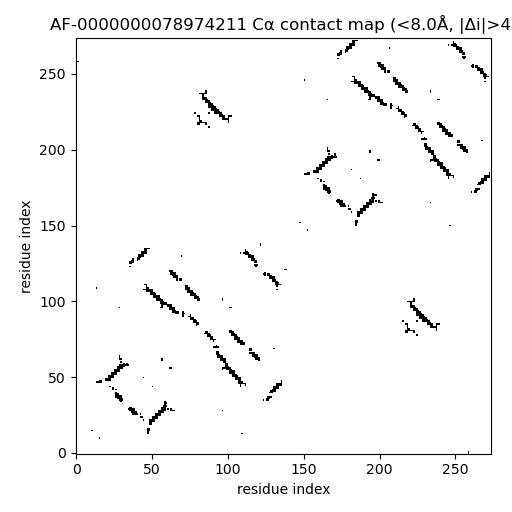 1095 C CA . TRP B 1 8 ? 14.328 7.203 -13.211 1 46.25 8 TRP B CA 1
ATOM 1096 C C . TRP B 1 8 ? 14.391 8.164 -14.398 1 46.25 8 TRP B C 1
ATOM 1098 O O . TRP B 1 8 ? 14.445 9.375 -14.211 1 46.25 8 TRP B O 1
ATOM 1108 N N . ALA B 1 9 ? 14.281 7.555 -15.586 1 46.94 9 ALA B N 1
ATOM 1109 C CA . ALA B 1 9 ? 14.391 8.438 -16.75 1 46.94 9 ALA B CA 1
ATOM 1110 C C . ALA B 1 9 ? 13.273 9.477 -16.75 1 46.94 9 ALA B C 1
ATOM 1112 O O . ALA B 1 9 ? 13.508 10.641 -17.078 1 46.94 9 ALA B O 1
ATOM 1113 N N . ALA B 1 10 ? 12.164 8.977 -16.328 1 46 10 ALA B N 1
ATOM 1114 C CA . ALA B 1 10 ? 11.047 9.914 -16.328 1 46 10 ALA B CA 1
ATOM 1115 C C . ALA B 1 10 ? 11.242 11.016 -15.297 1 46 10 ALA B C 1
ATOM 1117 O O . ALA B 1 10 ? 10.586 12.055 -15.344 1 46 10 ALA B O 1
ATOM 1118 N N . LEU B 1 11 ? 12.258 10.742 -14.438 1 56.88 11 LEU B N 1
ATOM 1119 C CA . LEU B 1 11 ? 12.438 11.719 -13.359 1 56.88 11 LEU B CA 1
ATOM 1120 C C . LEU B 1 11 ? 13.484 12.758 -13.742 1 56.88 11 LEU B C 1
ATOM 1122 O O . LEU B 1 11 ? 13.672 13.75 -13.031 1 56.88 11 LEU B O 1
ATOM 1126 N N . LYS B 1 12 ? 14.172 12.484 -14.852 1 55 12 LYS B N 1
ATOM 1127 C CA . LYS B 1 12 ? 15.227 13.406 -15.266 1 55 12 LYS B CA 1
ATOM 1128 C C . LYS B 1 12 ? 14.719 14.844 -15.32 1 55 12 LYS B C 1
ATOM 1130 O O . LYS B 1 12 ? 15.453 15.773 -14.992 1 55 12 LYS B O 1
ATOM 1135 N N . ASP B 1 13 ? 13.461 14.914 -15.805 1 53.41 13 ASP B N 1
ATOM 1136 C CA . ASP B 1 13 ? 12.938 16.266 -16.016 1 53.41 13 ASP B CA 1
ATOM 1137 C C . ASP B 1 13 ? 12.656 16.953 -14.688 1 53.41 13 ASP B C 1
ATOM 1139 O O . ASP B 1 13 ? 12.352 18.156 -14.656 1 53.41 13 ASP B O 1
ATOM 1143 N N . TYR B 1 14 ? 12.875 16.219 -13.641 1 58.69 14 TYR B N 1
ATOM 1144 C CA . TYR B 1 14 ? 12.461 16.812 -12.375 1 58.69 14 TYR B CA 1
ATOM 1145 C C . TYR B 1 14 ? 13.672 17.25 -11.555 1 58.69 14 TYR B C 1
ATOM 1147 O O . TYR B 1 14 ? 13.531 17.688 -10.414 1 58.69 14 TYR B O 1
ATOM 1155 N N . ASN B 1 15 ? 14.758 17.609 -12.125 1 59.59 15 ASN B N 1
ATOM 1156 C CA . ASN B 1 15 ? 15.938 18.109 -11.43 1 59.59 15 ASN B CA 1
ATOM 1157 C C . ASN B 1 15 ? 16.172 17.359 -10.125 1 59.59 15 ASN B C 1
ATOM 1159 O O . ASN B 1 15 ? 16.328 17.969 -9.07 1 59.59 15 ASN B O 1
ATOM 1163 N N . LEU B 1 16 ? 16.016 16.062 -10.141 1 67.5 16 LEU B N 1
ATOM 1164 C CA . LEU B 1 16 ? 16.266 15.242 -8.953 1 67.5 16 LEU B CA 1
ATOM 1165 C C . LEU B 1 16 ? 17.75 15.18 -8.633 1 67.5 16 LEU B C 1
ATOM 1167 O O . LEU B 1 16 ? 18.578 15 -9.523 1 67.5 16 LEU B O 1
ATOM 1171 N N . ASP B 1 17 ? 18.047 15.758 -7.48 1 68.62 17 ASP B N 1
ATOM 1172 C CA . ASP B 1 17 ? 19.406 15.594 -6.996 1 68.62 17 ASP B CA 1
ATOM 1173 C C . ASP B 1 17 ? 19.562 14.281 -6.223 1 68.62 17 ASP B C 1
ATOM 1175 O O . ASP B 1 17 ? 19.156 14.188 -5.066 1 68.62 17 ASP B O 1
ATOM 1179 N N . PRO B 1 18 ? 20.062 13.273 -6.938 1 69.56 18 PRO B N 1
ATOM 1180 C CA . PRO B 1 18 ? 20.172 11.977 -6.258 1 69.56 18 PRO B CA 1
ATOM 1181 C C . PRO B 1 18 ? 21.062 12.031 -5.023 1 69.56 18 PRO B C 1
ATOM 1183 O O . PRO B 1 18 ? 21.031 11.117 -4.195 1 69.56 18 PRO B O 1
ATOM 1186 N N . ASN B 1 19 ? 21.75 13.164 -4.93 1 76.62 19 ASN B N 1
ATOM 1187 C CA . ASN B 1 19 ? 22.688 13.289 -3.809 1 76.62 19 ASN B CA 1
ATOM 1188 C C . ASN B 1 19 ? 22.078 14.102 -2.666 1 76.62 19 ASN B C 1
ATOM 1190 O O . ASN B 1 19 ? 22.688 14.227 -1.6 1 76.62 19 ASN B O 1
ATOM 1194 N N . ALA B 1 20 ? 20.953 14.609 -2.906 1 82.5 20 ALA B N 1
ATOM 1195 C CA . ALA B 1 20 ? 20.312 15.383 -1.844 1 82.5 20 ALA B CA 1
ATOM 1196 C C . ALA B 1 20 ? 19.938 14.492 -0.665 1 82.5 20 ALA B C 1
ATOM 1198 O O . ALA B 1 20 ? 19.562 13.336 -0.851 1 82.5 20 ALA B O 1
ATOM 1199 N N . PRO B 1 21 ? 20.109 15.047 0.571 1 88.19 21 PRO B N 1
ATOM 1200 C CA . PRO B 1 21 ? 19.75 14.242 1.742 1 88.19 21 PRO B CA 1
ATOM 1201 C C . PRO B 1 21 ? 18.266 13.875 1.773 1 88.19 21 PRO B C 1
ATOM 1203 O O . PRO B 1 21 ? 17.422 14.641 1.294 1 88.19 21 PRO B O 1
ATOM 1206 N N . ILE B 1 22 ? 18.016 12.734 2.314 1 92.94 22 ILE B N 1
ATOM 1207 C CA . ILE B 1 22 ? 16.641 12.281 2.5 1 92.94 22 ILE B CA 1
ATOM 1208 C C . ILE B 1 22 ? 15.977 13.109 3.602 1 92.94 22 ILE B C 1
ATOM 1210 O O . ILE B 1 22 ? 16.562 13.32 4.664 1 92.94 22 ILE B O 1
ATOM 1214 N N . GLU B 1 23 ? 14.82 13.633 3.279 1 94.88 23 GLU B N 1
ATOM 1215 C CA . GLU B 1 23 ? 14.031 14.352 4.273 1 94.88 23 GLU B CA 1
ATOM 1216 C C . GLU B 1 23 ? 13.109 13.398 5.035 1 94.88 23 GLU B C 1
ATOM 1218 O O . GLU B 1 23 ? 12.352 12.648 4.426 1 94.88 23 GLU B O 1
ATOM 1223 N N . GLU B 1 24 ? 13.266 13.422 6.379 1 97.62 24 GLU B N 1
ATOM 1224 C CA . GLU B 1 24 ? 12.375 12.617 7.215 1 97.62 24 GLU B CA 1
ATOM 1225 C C . GLU B 1 24 ? 11.367 13.492 7.953 1 97.62 24 GLU B C 1
ATOM 1227 O O . GLU B 1 24 ? 11.75 14.453 8.625 1 97.62 24 GLU B O 1
ATOM 1232 N N . VAL B 1 25 ? 10.125 13.219 7.758 1 98.56 25 VAL B N 1
ATOM 1233 C CA . VAL B 1 25 ? 9.031 13.938 8.406 1 98.56 25 VAL B CA 1
ATOM 1234 C C . VAL B 1 25 ? 8.133 12.953 9.148 1 98.56 25 VAL B C 1
ATOM 1236 O O . VAL B 1 25 ? 7.848 11.859 8.641 1 98.56 25 VAL B O 1
ATOM 1239 N N . ALA B 1 26 ? 7.715 13.336 10.359 1 98.81 26 ALA B N 1
ATOM 1240 C CA . ALA B 1 26 ? 6.793 12.5 11.125 1 98.81 26 ALA B CA 1
ATOM 1241 C C . ALA B 1 26 ? 5.449 13.195 11.312 1 98.81 26 ALA B C 1
ATOM 1243 O O . ALA B 1 26 ? 5.395 14.422 11.461 1 98.81 26 ALA B O 1
ATOM 1244 N N . VAL B 1 27 ? 4.398 12.43 11.312 1 98.94 27 VAL B N 1
ATOM 1245 C CA . VAL B 1 27 ? 3.068 12.961 11.594 1 98.94 27 VAL B CA 1
ATOM 1246 C C . VAL B 1 27 ? 2.266 11.938 12.398 1 98.94 27 VAL B C 1
ATOM 1248 O O . VAL B 1 27 ? 2.35 10.734 12.141 1 98.94 27 VAL B O 1
ATOM 1251 N N . GLN B 1 28 ? 1.526 12.391 13.328 1 98.81 28 GLN B N 1
ATOM 1252 C CA . GLN B 1 28 ? 0.576 11.586 14.086 1 98.81 28 GLN B CA 1
ATOM 1253 C C . GLN B 1 28 ? -0.85 11.797 13.586 1 98.81 28 GLN B C 1
ATOM 1255 O O . GLN B 1 28 ? -1.251 12.93 13.305 1 98.81 28 GLN B O 1
ATOM 1260 N N . LEU B 1 29 ? -1.53 10.75 13.5 1 98.81 29 LEU B N 1
ATOM 1261 C CA . LEU B 1 29 ? -2.959 10.805 13.203 1 98.81 29 LEU B CA 1
ATOM 1262 C C . LEU B 1 29 ? -3.781 10.562 14.469 1 98.81 29 LEU B C 1
ATOM 1264 O O . LEU B 1 29 ? -4.047 9.422 14.836 1 98.81 29 LEU B O 1
ATOM 1268 N N . GLY B 1 30 ? -4.281 11.688 15.055 1 98.31 30 GLY B N 1
ATOM 1269 C CA . GLY B 1 30 ? -4.969 11.609 16.328 1 98.31 30 GLY B CA 1
ATOM 1270 C C . GLY B 1 30 ? -4.023 11.562 17.516 1 98.31 30 GLY B C 1
ATOM 1271 O O . GLY B 1 30 ? -2.805 11.516 17.344 1 98.31 30 GLY B O 1
ATOM 1272 N N . THR B 1 31 ? -4.645 11.664 18.719 1 98.12 31 THR B N 1
ATOM 1273 C CA . THR B 1 31 ? -3.871 11.633 19.953 1 98.12 31 THR B CA 1
ATOM 1274 C C . THR B 1 31 ? -4.379 10.531 20.875 1 98.12 31 THR B C 1
ATOM 1276 O O . THR B 1 31 ? -5.484 10.016 20.688 1 98.12 31 THR B O 1
ATOM 1279 N N . GLU B 1 32 ? -3.518 10.211 21.828 1 97.25 32 GLU B N 1
ATOM 1280 C CA . GLU B 1 32 ? -3.887 9.18 22.781 1 97.25 32 GLU B CA 1
ATOM 1281 C C . GLU B 1 32 ? -5.117 9.594 23.594 1 97.25 32 GLU B C 1
ATOM 1283 O O . GLU B 1 32 ? -5.922 8.742 23.984 1 97.25 32 GLU B O 1
ATOM 1288 N N . ASP B 1 33 ? -5.297 10.922 23.719 1 96.38 33 ASP B N 1
ATOM 1289 C CA . ASP B 1 33 ? -6.426 11.414 24.5 1 96.38 33 ASP B CA 1
ATOM 1290 C C . ASP B 1 33 ? -7.656 11.625 23.609 1 96.38 33 ASP B C 1
ATOM 1292 O O . ASP B 1 33 ? -8.656 12.195 24.062 1 96.38 33 ASP B O 1
ATOM 1296 N N . GLY B 1 34 ? -7.578 11.242 22.375 1 94.06 34 GLY B N 1
ATOM 1297 C CA . GLY B 1 34 ? -8.781 11.094 21.578 1 94.06 34 GLY B CA 1
ATOM 1298 C C . GLY B 1 34 ? -9.047 12.289 20.672 1 94.06 34 GLY B C 1
ATOM 1299 O O . GLY B 1 34 ? -10.141 12.43 20.125 1 94.06 34 GLY B O 1
ATOM 1300 N N . GLN B 1 35 ? -8.094 13.172 20.5 1 96.69 35 GLN B N 1
ATOM 1301 C CA . GLN B 1 35 ? -8.281 14.289 19.578 1 96.69 35 GLN B CA 1
ATOM 1302 C C . GLN B 1 35 ? -8.125 13.844 18.125 1 96.69 35 GLN B C 1
ATOM 1304 O O . GLN B 1 35 ? -7.25 13.031 17.812 1 96.69 35 GLN B O 1
ATOM 1309 N N . TYR B 1 36 ? -9.023 14.352 17.297 1 98.12 36 TYR B N 1
ATOM 1310 C CA . TYR B 1 36 ? -8.93 14.109 15.859 1 98.12 36 TYR B CA 1
ATOM 1311 C C . TYR B 1 36 ? -8.148 15.219 15.172 1 98.12 36 TYR B C 1
ATOM 1313 O O . TYR B 1 36 ? -8.742 16.156 14.617 1 98.12 36 TYR B O 1
ATOM 1321 N N . VAL B 1 37 ? -6.871 15.094 15.203 1 98.62 37 VAL B N 1
ATOM 1322 C CA . VAL B 1 37 ? -5.969 16.109 14.656 1 98.62 37 VAL B CA 1
ATOM 1323 C C . VAL B 1 37 ? -4.762 15.43 14.016 1 98.62 37 VAL B C 1
ATOM 1325 O O . VAL B 1 37 ? -4.445 14.281 14.328 1 98.62 37 VAL B O 1
ATOM 1328 N N . PHE B 1 38 ? -4.23 16.047 13.047 1 98.88 38 PHE B N 1
ATOM 1329 C CA . PHE B 1 38 ? -2.875 15.719 12.625 1 98.88 38 PHE B CA 1
ATOM 1330 C C . PHE B 1 38 ? -1.849 16.469 13.461 1 98.88 38 PHE B C 1
ATOM 1332 O O . PHE B 1 38 ? -2.01 17.672 13.719 1 98.88 38 PHE B O 1
ATOM 1339 N N . ILE B 1 39 ? -0.8 15.797 13.875 1 98.81 39 ILE B N 1
ATOM 1340 C CA . ILE B 1 39 ? 0.267 16.469 14.609 1 98.81 39 ILE B CA 1
ATOM 1341 C C . ILE B 1 39 ? 1.616 16.141 13.977 1 98.81 39 ILE B C 1
ATOM 1343 O O . ILE B 1 39 ? 2.09 15 14.055 1 98.81 39 ILE B O 1
ATOM 1347 N N . PRO B 1 40 ? 2.363 17.188 13.508 1 98.69 40 PRO B N 1
ATOM 1348 C CA . PRO B 1 40 ? 1.865 18.531 13.211 1 98.69 40 PRO B CA 1
ATOM 1349 C C . PRO B 1 40 ? 0.779 18.547 12.133 1 98.69 40 PRO B C 1
ATOM 1351 O O . PRO B 1 40 ? 0.577 17.531 11.453 1 98.69 40 PRO B O 1
ATOM 1354 N N . ASN B 1 41 ? -0.005 19.594 12.094 1 98.69 41 ASN B N 1
ATOM 1355 C CA . ASN B 1 41 ? -1.054 19.672 11.078 1 98.69 41 ASN B CA 1
ATOM 1356 C C . ASN B 1 41 ? -0.574 20.406 9.828 1 98.69 41 ASN B C 1
ATOM 1358 O O . ASN B 1 41 ? -1.319 20.547 8.859 1 98.69 41 ASN B O 1
ATOM 1362 N N . THR B 1 42 ? 0.676 20.922 9.812 1 98.88 42 THR B N 1
ATOM 1363 C CA . THR B 1 42 ? 1.35 21.406 8.617 1 98.88 42 THR B CA 1
ATOM 1364 C C . THR B 1 42 ? 2.627 20.625 8.352 1 98.88 42 THR B C 1
ATOM 1366 O O . THR B 1 42 ? 3.514 20.562 9.203 1 98.88 42 THR B O 1
ATOM 1369 N N . LEU B 1 43 ? 2.693 20.031 7.207 1 98.81 43 LEU B N 1
ATOM 1370 C CA . LEU B 1 43 ? 3.869 19.281 6.785 1 98.81 43 LEU B CA 1
ATOM 1371 C C . LEU B 1 43 ? 4.605 20 5.66 1 98.81 43 LEU B C 1
ATOM 1373 O O . LEU B 1 43 ? 3.975 20.547 4.754 1 98.81 43 LEU B O 1
ATOM 1377 N N . GLU B 1 44 ? 5.91 19.969 5.742 1 98.38 44 GLU B N 1
ATOM 1378 C CA . GLU B 1 44 ? 6.719 20.641 4.727 1 98.38 44 GLU B CA 1
ATOM 1379 C C . GLU B 1 44 ? 7.668 19.656 4.047 1 98.38 44 GLU B C 1
ATOM 1381 O O . GLU B 1 44 ? 8.312 18.844 4.711 1 98.38 44 GLU B O 1
ATOM 1386 N N . PHE B 1 45 ? 7.672 19.781 2.83 1 97.38 45 PHE B N 1
ATOM 1387 C CA . PHE B 1 45 ? 8.578 18.984 2.002 1 97.38 45 PHE B CA 1
ATOM 1388 C C . PHE B 1 45 ? 9.297 19.859 0.989 1 97.38 45 PHE B C 1
ATOM 1390 O O . PHE B 1 45 ? 8.906 21.016 0.771 1 97.38 45 PHE B O 1
ATOM 1397 N N . THR B 1 46 ? 10.359 19.344 0.382 1 94.94 46 THR B N 1
ATOM 1398 C CA . THR B 1 46 ? 11.109 20 -0.675 1 94.94 46 THR B CA 1
ATOM 1399 C C . THR B 1 46 ? 10.953 19.266 -2 1 94.94 46 THR B C 1
ATOM 1401 O O . THR B 1 46 ? 11.172 18.062 -2.072 1 94.94 46 THR B O 1
ATOM 1404 N N . ALA B 1 47 ? 10.516 20.016 -2.982 1 93.25 47 ALA B N 1
ATOM 1405 C CA . ALA B 1 47 ? 10.344 19.406 -4.301 1 93.25 47 ALA B CA 1
ATOM 1406 C C . ALA B 1 47 ? 11.641 18.75 -4.781 1 93.25 47 ALA B C 1
ATOM 1408 O O . ALA B 1 47 ? 12.727 19.312 -4.617 1 93.25 47 ALA B O 1
ATOM 1409 N N . GLY B 1 48 ? 11.523 17.484 -5.277 1 90.62 48 GLY B N 1
ATOM 1410 C CA . GLY B 1 48 ? 12.641 16.797 -5.891 1 90.62 48 GLY B CA 1
ATOM 1411 C C . GLY B 1 48 ? 13.484 16.016 -4.898 1 90.62 48 GLY B C 1
ATOM 1412 O O . GLY B 1 48 ? 14.414 15.312 -5.285 1 90.62 48 GLY B O 1
ATOM 1413 N N . ARG B 1 49 ? 13.133 16.141 -3.678 1 92.62 49 ARG B N 1
ATOM 1414 C CA . ARG B 1 49 ? 13.875 15.422 -2.646 1 92.62 49 ARG B CA 1
ATOM 1415 C C . ARG B 1 49 ? 13.133 14.156 -2.221 1 92.62 49 ARG B C 1
ATOM 1417 O O . ARG B 1 49 ? 11.906 14.164 -2.088 1 92.62 49 ARG B O 1
ATOM 1424 N N . ILE B 1 50 ? 13.938 13.133 -1.993 1 94.19 50 ILE B N 1
ATOM 1425 C CA . ILE B 1 50 ? 13.312 11.945 -1.425 1 94.19 50 ILE B CA 1
ATOM 1426 C C . ILE B 1 50 ? 12.836 12.234 -0.006 1 94.19 50 ILE B C 1
ATOM 1428 O O . ILE B 1 50 ? 13.586 12.773 0.812 1 94.19 50 ILE B O 1
ATOM 1432 N N . CYS B 1 51 ? 11.617 11.898 0.208 1 96.75 51 CYS B N 1
ATOM 1433 C CA . CYS B 1 51 ? 11.016 12.141 1.514 1 96.75 51 CYS B CA 1
ATOM 1434 C C . CYS B 1 51 ? 10.539 10.836 2.143 1 96.75 51 CYS B C 1
ATOM 1436 O O . CYS B 1 51 ? 9.938 10 1.469 1 96.75 51 CYS B O 1
ATOM 1438 N N . LYS B 1 52 ? 10.906 10.633 3.367 1 98.06 52 LYS B N 1
ATOM 1439 C CA . LYS B 1 52 ? 10.375 9.578 4.215 1 98.06 52 LYS B CA 1
ATOM 1440 C C . LYS B 1 52 ? 9.359 10.133 5.211 1 98.06 52 LYS B C 1
ATOM 1442 O O . LYS B 1 52 ? 9.727 10.758 6.203 1 98.06 52 LYS B O 1
ATOM 1447 N N . LEU B 1 53 ? 8.117 9.914 4.938 1 98.88 53 LEU B N 1
ATOM 1448 C CA . LEU B 1 53 ? 7.047 10.336 5.836 1 98.88 53 LEU B CA 1
ATOM 1449 C C . LEU B 1 53 ? 6.672 9.211 6.797 1 98.88 53 LEU B C 1
ATOM 1451 O O . LEU B 1 53 ? 6.121 8.188 6.379 1 98.88 53 LEU B O 1
ATOM 1455 N N . LYS B 1 54 ? 6.934 9.375 8.031 1 98.88 54 LYS B N 1
ATOM 1456 C CA . LYS B 1 54 ? 6.582 8.414 9.07 1 98.88 54 LYS B CA 1
ATOM 1457 C C . LYS B 1 54 ? 5.215 8.727 9.672 1 98.88 54 LYS B C 1
ATOM 1459 O O . LYS B 1 54 ? 5.02 9.789 10.258 1 98.88 54 LYS B O 1
ATOM 1464 N N . LEU B 1 55 ? 4.293 7.824 9.539 1 98.94 55 LEU B N 1
ATOM 1465 C CA . LEU B 1 55 ? 2.932 7.961 10.039 1 98.94 55 LEU B CA 1
ATOM 1466 C C . LEU B 1 55 ? 2.707 7.07 11.258 1 98.94 55 LEU B C 1
ATOM 1468 O O . LEU B 1 55 ? 3.166 5.926 11.289 1 98.94 55 LEU B O 1
ATOM 1472 N N . ARG B 1 56 ? 2.016 7.613 12.242 1 98.81 56 ARG B N 1
ATOM 1473 C CA . ARG B 1 56 ? 1.634 6.836 13.422 1 98.81 56 ARG B CA 1
ATOM 1474 C C . ARG B 1 56 ? 0.253 7.246 13.922 1 98.81 56 ARG B C 1
ATOM 1476 O O . ARG B 1 56 ? -0.09 8.43 13.914 1 98.81 56 ARG B O 1
ATOM 1483 N N . ASN B 1 57 ? -0.541 6.258 14.359 1 98.88 57 ASN B N 1
ATOM 1484 C CA . ASN B 1 57 ? -1.841 6.512 14.969 1 98.88 57 ASN B CA 1
ATOM 1485 C C . ASN B 1 57 ? -1.875 6.055 16.422 1 98.88 57 ASN B C 1
ATOM 1487 O O . ASN B 1 57 ? -2.195 4.898 16.703 1 98.88 57 ASN B O 1
ATOM 1491 N N . PRO B 1 58 ? -1.621 6.922 17.297 1 98.44 58 PRO B N 1
ATOM 1492 C CA . PRO B 1 58 ? -1.622 6.523 18.703 1 98.44 58 PRO B CA 1
ATOM 1493 C C . PRO B 1 58 ? -3.021 6.52 19.312 1 98.44 58 PRO B C 1
ATOM 1495 O O . PRO B 1 58 ? -3.178 6.254 20.5 1 98.44 58 PRO B O 1
ATOM 1498 N N . SER B 1 59 ? -3.992 6.918 18.516 1 98.06 59 SER B N 1
ATOM 1499 C CA . SER B 1 59 ? -5.348 7.055 19.047 1 98.06 59 SER B CA 1
ATOM 1500 C C . SER B 1 59 ? -6.07 5.711 19.062 1 98.06 59 SER B C 1
ATOM 1502 O O . SER B 1 59 ? -5.453 4.664 18.844 1 98.06 59 SER B O 1
ATOM 1504 N N . THR B 1 60 ? -7.406 5.746 19.406 1 97.31 60 THR B N 1
ATOM 1505 C CA . THR B 1 60 ? -8.188 4.523 19.516 1 97.31 60 THR B CA 1
ATOM 1506 C C . THR B 1 60 ? -9.133 4.375 18.328 1 97.31 60 THR B C 1
ATOM 1508 O O . THR B 1 60 ? -10 3.498 18.312 1 97.31 60 THR B O 1
ATOM 1511 N N . SER B 1 61 ? -8.961 5.277 17.391 1 97.69 61 SER B N 1
ATOM 1512 C CA . SER B 1 61 ? -9.812 5.262 16.203 1 97.69 61 SER B CA 1
ATOM 1513 C C . SER B 1 61 ? -8.977 5.156 14.93 1 97.69 61 SER B C 1
ATOM 1515 O O . SER B 1 61 ? -7.809 5.539 14.914 1 97.69 61 SER B O 1
ATOM 1517 N N . THR B 1 62 ? -9.617 4.605 13.906 1 98.31 62 THR B N 1
ATOM 1518 C CA . THR B 1 62 ? -8.992 4.602 12.594 1 98.31 62 THR B CA 1
ATOM 1519 C C . THR B 1 62 ? -8.969 6.008 12 1 98.31 62 THR B C 1
ATOM 1521 O O . THR B 1 62 ? -9.953 6.742 12.094 1 98.31 62 THR B O 1
ATOM 1524 N N . HIS B 1 63 ? -7.832 6.387 11.422 1 98.81 63 HIS B N 1
ATOM 1525 C CA . HIS B 1 63 ? -7.734 7.66 10.719 1 98.81 63 HIS B CA 1
ATOM 1526 C C . HIS B 1 63 ? -7.102 7.484 9.344 1 98.81 63 HIS B C 1
ATOM 1528 O O . HIS B 1 63 ? -6.27 6.598 9.148 1 98.81 63 HIS B O 1
ATOM 1534 N N . TYR B 1 64 ? -7.547 8.352 8.453 1 98.69 64 TYR B N 1
ATOM 1535 C CA . TYR B 1 64 ? -7.02 8.375 7.098 1 98.69 64 TYR B CA 1
ATOM 1536 C C . TYR B 1 64 ? -6.062 9.547 6.902 1 98.69 64 TYR B C 1
ATOM 1538 O O . TYR B 1 64 ? -6.305 10.641 7.414 1 98.69 64 TYR B O 1
ATOM 1546 N N . PHE B 1 65 ? -4.953 9.305 6.27 1 98.81 65 PHE B N 1
ATOM 1547 C CA . PHE B 1 65 ? -4.105 10.336 5.676 1 98.81 65 PHE B CA 1
ATOM 1548 C C . PHE B 1 65 ? -4.43 10.523 4.199 1 98.81 65 PHE B C 1
ATOM 1550 O O . PHE B 1 65 ? -4.023 9.711 3.363 1 98.81 65 PHE B O 1
ATOM 1557 N N . THR B 1 66 ? -5.203 11.586 3.904 1 98.5 66 THR B N 1
ATOM 1558 C CA . THR B 1 66 ? -5.688 11.789 2.545 1 98.5 66 THR B CA 1
ATOM 1559 C C . THR B 1 66 ? -5.332 13.188 2.051 1 98.5 66 THR B C 1
ATOM 1561 O O . THR B 1 66 ? -5.758 14.188 2.633 1 98.5 66 THR B O 1
ATOM 1564 N N . ALA B 1 67 ? -4.562 13.258 1.025 1 98.06 67 ALA B N 1
ATOM 1565 C CA . ALA B 1 67 ? -4.227 14.469 0.284 1 98.06 67 ALA B CA 1
ATOM 1566 C C . ALA B 1 67 ? -4.199 14.211 -1.219 1 98.06 67 ALA B C 1
ATOM 1568 O O . ALA B 1 67 ? -3.127 14.086 -1.816 1 98.06 67 ALA B O 1
ATOM 1569 N N . PHE B 1 68 ? -5.34 14.258 -1.815 1 97.25 68 PHE B N 1
ATOM 1570 C CA . PHE B 1 68 ? -5.5 13.742 -3.174 1 97.25 68 PHE B CA 1
ATOM 1571 C C . PHE B 1 68 ? -4.676 14.57 -4.16 1 97.25 68 PHE B C 1
ATOM 1573 O O . PHE B 1 68 ? -3.959 14.008 -4.992 1 97.25 68 PHE B O 1
ATOM 1580 N N . GLU B 1 69 ? -4.762 15.875 -4.09 1 97.69 69 GLU B N 1
ATOM 1581 C CA . GLU B 1 69 ? -4.004 16.703 -5.016 1 97.69 69 GLU B CA 1
ATOM 1582 C C . GLU B 1 69 ? -2.5 16.5 -4.848 1 97.69 69 GLU B C 1
ATOM 1584 O O . GLU B 1 69 ? -1.763 16.438 -5.832 1 97.69 69 GLU B O 1
ATOM 1589 N N . PHE B 1 70 ? -2.146 16.391 -3.617 1 98.25 70 PHE B N 1
ATOM 1590 C CA . PHE B 1 70 ? -0.744 16.125 -3.318 1 98.25 70 PHE B CA 1
ATOM 1591 C C . PHE B 1 70 ? -0.307 14.781 -3.906 1 98.25 70 PHE B C 1
ATOM 1593 O O . PHE B 1 70 ? 0.74 14.695 -4.551 1 98.25 70 PHE B O 1
ATOM 1600 N N . ALA B 1 71 ? -1.12 13.75 -3.689 1 97.56 71 ALA B N 1
ATOM 1601 C CA . ALA B 1 71 ? -0.804 12.398 -4.145 1 97.56 71 ALA B CA 1
ATOM 1602 C C . ALA B 1 71 ? -0.646 12.359 -5.66 1 97.56 71 ALA B C 1
ATOM 1604 O O . ALA B 1 71 ? 0.128 11.555 -6.188 1 97.56 71 ALA B O 1
ATOM 1605 N N . GLU B 1 72 ? -1.304 13.195 -6.332 1 96.88 72 GLU B N 1
ATOM 1606 C CA . GLU B 1 72 ? -1.209 13.273 -7.789 1 96.88 72 GLU B CA 1
ATOM 1607 C C . GLU B 1 72 ? 0.109 13.906 -8.219 1 96.88 72 GLU B C 1
ATOM 1609 O O . GLU B 1 72 ? 0.487 13.828 -9.391 1 96.88 72 GLU B O 1
ATOM 1614 N N . LYS B 1 73 ? 0.738 14.562 -7.328 1 96.31 73 LYS B N 1
ATOM 1615 C CA . LYS B 1 73 ? 1.928 15.336 -7.676 1 96.31 73 LYS B CA 1
ATOM 1616 C C . LYS B 1 73 ? 3.172 14.766 -7.004 1 96.31 73 LYS B C 1
ATOM 1618 O O . LYS B 1 73 ? 4.164 15.469 -6.816 1 96.31 73 LYS B O 1
ATOM 1623 N N . VAL B 1 74 ? 3.105 13.547 -6.59 1 95.75 74 VAL B N 1
ATOM 1624 C CA . VAL B 1 74 ? 4.297 12.906 -6.047 1 95.75 74 VAL B CA 1
ATOM 1625 C C . VAL B 1 74 ? 4.629 11.656 -6.863 1 95.75 74 VAL B C 1
ATOM 1627 O O . VAL B 1 74 ? 3.742 11.055 -7.477 1 95.75 74 VAL B O 1
ATOM 1630 N N . PHE B 1 75 ? 5.883 11.359 -6.992 1 94.44 75 PHE B N 1
ATOM 1631 C CA . PHE B 1 75 ? 6.324 10.023 -7.367 1 94.44 75 PHE B CA 1
ATOM 1632 C C . PHE B 1 75 ? 6.441 9.125 -6.141 1 94.44 75 PHE B C 1
ATOM 1634 O O . PHE B 1 75 ? 7.383 9.266 -5.352 1 94.44 75 PHE B O 1
ATOM 1641 N N . SER B 1 76 ? 5.477 8.242 -5.961 1 96.75 76 SER B N 1
ATOM 1642 C CA . SER B 1 76 ? 5.48 7.328 -4.824 1 96.75 76 SER B CA 1
ATOM 1643 C C . SER B 1 76 ? 6.445 6.168 -5.047 1 96.75 76 SER B C 1
ATOM 1645 O O . SER B 1 76 ? 6.363 5.477 -6.066 1 96.75 76 SER B O 1
ATOM 1647 N N . ILE B 1 77 ? 7.34 6 -4.18 1 95.88 77 ILE B N 1
ATOM 1648 C CA . ILE B 1 77 ? 8.289 4.902 -4.277 1 95.88 77 ILE B CA 1
ATOM 1649 C C . ILE B 1 77 ? 7.711 3.652 -3.615 1 95.88 77 ILE B C 1
ATOM 1651 O O . ILE B 1 77 ? 7.621 2.596 -4.242 1 95.88 77 ILE B O 1
ATOM 1655 N N . LEU B 1 78 ? 7.285 3.785 -2.355 1 97.94 78 LEU B N 1
ATOM 1656 C CA . LEU B 1 78 ? 6.66 2.668 -1.653 1 97.94 78 LEU B CA 1
ATOM 1657 C C . LEU B 1 78 ? 5.992 3.141 -0.366 1 97.94 78 LEU B C 1
ATOM 1659 O O . LEU B 1 78 ? 6.285 4.23 0.127 1 97.94 78 LEU B O 1
ATOM 1663 N N . VAL B 1 79 ? 5.059 2.346 0.114 1 98.75 79 VAL B N 1
ATOM 1664 C CA . VAL B 1 79 ? 4.594 2.4 1.497 1 98.75 79 VAL B CA 1
ATOM 1665 C C . VAL B 1 79 ? 5.043 1.144 2.24 1 98.75 79 VAL B C 1
ATOM 1667 O O . VAL B 1 79 ? 4.859 0.027 1.751 1 98.75 79 VAL B O 1
ATOM 1670 N N . LEU B 1 80 ? 5.672 1.351 3.32 1 98.75 80 LEU B N 1
ATOM 1671 C CA . LEU B 1 80 ? 6.09 0.276 4.211 1 98.75 80 LEU B CA 1
ATOM 1672 C C . LEU B 1 80 ? 5.129 0.136 5.387 1 98.75 80 LEU B C 1
ATOM 1674 O O . LEU B 1 80 ? 4.824 1.119 6.066 1 98.75 80 LEU B O 1
ATOM 1678 N N . ALA B 1 81 ? 4.625 -1.111 5.66 1 98.62 81 ALA B N 1
ATOM 1679 C CA . ALA B 1 81 ? 3.727 -1.362 6.785 1 98.62 81 ALA B CA 1
ATOM 1680 C C . ALA B 1 81 ? 3.908 -2.777 7.328 1 98.62 81 ALA B C 1
ATOM 1682 O O . ALA B 1 81 ? 4.191 -3.707 6.57 1 98.62 81 ALA B O 1
ATOM 1683 N N . GLY B 1 82 ? 3.793 -2.883 8.648 1 97.12 82 GLY B N 1
ATOM 1684 C CA . GLY B 1 82 ? 3.82 -4.195 9.273 1 97.12 82 GLY B CA 1
ATOM 1685 C C . GLY B 1 82 ? 5.203 -4.598 9.758 1 97.12 82 GLY B C 1
ATOM 1686 O O . GLY B 1 82 ? 6.199 -3.967 9.398 1 97.12 82 GLY B O 1
ATOM 1687 N N . ASP B 1 83 ? 5.176 -5.648 10.648 1 95.75 83 ASP B N 1
ATOM 1688 C CA . ASP B 1 83 ? 6.355 -6.34 11.148 1 95.75 83 ASP B CA 1
ATOM 1689 C C . ASP B 1 83 ? 6.105 -7.84 11.273 1 95.75 83 ASP B C 1
ATOM 1691 O O . ASP B 1 83 ? 5.426 -8.289 12.203 1 95.75 83 ASP B O 1
ATOM 1695 N N . PRO B 1 84 ? 6.668 -8.648 10.352 1 97.56 84 PRO B N 1
ATOM 1696 C CA . PRO B 1 84 ? 7.57 -8.273 9.25 1 97.56 84 PRO B CA 1
ATOM 1697 C C . PRO B 1 84 ? 6.902 -7.379 8.211 1 97.56 84 PRO B C 1
ATOM 1699 O O . PRO B 1 84 ? 5.676 -7.406 8.07 1 97.56 84 PRO B O 1
ATOM 1702 N N . ALA B 1 85 ? 7.672 -6.703 7.469 1 98.06 85 ALA B N 1
ATOM 1703 C CA . ALA B 1 85 ? 7.191 -5.578 6.672 1 98.06 85 ALA B CA 1
ATOM 1704 C C . ALA B 1 85 ? 6.641 -6.047 5.328 1 98.06 85 ALA B C 1
ATOM 1706 O O . ALA B 1 85 ? 7.102 -7.051 4.781 1 98.06 85 ALA B O 1
ATOM 1707 N N . VAL B 1 86 ? 5.73 -5.32 4.844 1 98.75 86 VAL B N 1
ATOM 1708 C CA . VAL B 1 86 ? 5.203 -5.348 3.482 1 98.75 86 VAL B CA 1
ATOM 1709 C C . VAL B 1 86 ? 5.5 -4.02 2.785 1 98.75 86 VAL B C 1
ATOM 1711 O O . VAL B 1 86 ? 5.328 -2.951 3.375 1 98.75 86 VAL B O 1
ATOM 1714 N N . GLU B 1 87 ? 6.023 -4.066 1.588 1 98.69 87 GLU B N 1
ATOM 1715 C CA . GLU B 1 87 ? 6.164 -2.889 0.737 1 98.69 87 GLU B CA 1
ATOM 1716 C C . GLU B 1 87 ? 5.078 -2.854 -0.338 1 98.69 87 GLU B C 1
ATOM 1718 O O . GLU B 1 87 ? 4.914 -3.816 -1.09 1 98.69 87 GLU B O 1
ATOM 1723 N N . VAL B 1 88 ? 4.336 -1.796 -0.341 1 98.75 88 VAL B N 1
ATOM 1724 C CA . VAL B 1 88 ? 3.334 -1.568 -1.378 1 98.75 88 VAL B CA 1
ATOM 1725 C C . VAL B 1 88 ? 3.82 -0.486 -2.338 1 98.75 88 VAL B C 1
ATOM 1727 O O . VAL B 1 88 ? 4.184 0.613 -1.912 1 98.75 88 VAL B O 1
ATOM 1730 N N . LYS B 1 89 ? 3.85 -0.825 -3.633 1 97.75 89 LYS B N 1
ATOM 1731 C CA . LYS B 1 89 ? 4.359 0.088 -4.652 1 97.75 89 LYS B CA 1
ATOM 1732 C C . LYS B 1 89 ? 3.287 0.42 -5.684 1 97.75 89 LYS B C 1
ATOM 1734 O O . LYS B 1 89 ? 2.393 -0.39 -5.938 1 97.75 89 LYS B O 1
ATOM 1739 N N . GLY B 1 90 ? 3.469 1.598 -6.289 1 96.44 90 GLY B N 1
ATOM 1740 C CA . GLY B 1 90 ? 2.5 2.111 -7.242 1 96.44 90 GLY B CA 1
ATOM 1741 C C . GLY B 1 90 ? 2.051 3.527 -6.934 1 96.44 90 GLY B C 1
ATOM 1742 O O . GLY B 1 90 ? 2.689 4.23 -6.148 1 96.44 90 GLY B O 1
ATOM 1743 N N . GLY B 1 91 ? 0.961 4.012 -7.59 1 95.88 91 GLY B N 1
ATOM 1744 C CA . GLY B 1 91 ? 0.412 5.34 -7.355 1 95.88 91 GLY B CA 1
ATOM 1745 C C . GLY B 1 91 ? -0.475 5.406 -6.125 1 95.88 91 GLY B C 1
ATOM 1746 O O . GLY B 1 91 ? -1.702 5.348 -6.234 1 95.88 91 GLY B O 1
ATOM 1747 N N . ILE B 1 92 ? 0.153 5.641 -5.062 1 97 92 ILE B N 1
ATOM 1748 C CA . ILE B 1 92 ? -0.554 5.633 -3.787 1 97 92 ILE B CA 1
ATOM 1749 C C . ILE B 1 92 ? -1.327 6.938 -3.617 1 97 92 ILE B C 1
ATOM 1751 O O . ILE B 1 92 ? -0.806 8.016 -3.908 1 97 92 ILE B O 1
ATOM 1755 N N . GLN B 1 93 ? -2.604 6.809 -3.131 1 96.06 93 GLN B N 1
ATOM 1756 C CA . GLN B 1 93 ? -3.475 7.973 -3.021 1 96.06 93 GLN B CA 1
ATOM 1757 C C . GLN B 1 93 ? -3.863 8.234 -1.568 1 96.06 93 GLN B C 1
ATOM 1759 O O . GLN B 1 93 ? -4.125 9.375 -1.188 1 96.06 93 GLN B O 1
ATOM 1764 N N . GLU B 1 94 ? -3.98 7.207 -0.824 1 97.81 94 GLU B N 1
ATOM 1765 C CA . GLU B 1 94 ? -4.453 7.297 0.554 1 97.81 94 GLU B CA 1
ATOM 1766 C C . GLU B 1 94 ? -3.828 6.207 1.422 1 97.81 94 GLU B C 1
ATOM 1768 O O . GLU B 1 94 ? -3.611 5.086 0.959 1 97.81 94 GLU B O 1
ATOM 1773 N N . VAL B 1 95 ? -3.506 6.578 2.664 1 98.81 95 VAL B N 1
ATOM 1774 C CA . VAL B 1 95 ? -3.051 5.613 3.656 1 98.81 95 VAL B CA 1
ATOM 1775 C C . VAL B 1 95 ? -3.932 5.695 4.902 1 98.81 95 VAL B C 1
ATOM 1777 O O . VAL B 1 95 ? -4.066 6.766 5.5 1 98.81 95 VAL B O 1
ATOM 1780 N N . ALA B 1 96 ? -4.562 4.621 5.262 1 98.75 96 ALA B N 1
ATOM 1781 C CA . ALA B 1 96 ? -5.387 4.523 6.465 1 98.75 96 ALA B CA 1
ATOM 1782 C C . ALA B 1 96 ? -4.676 3.734 7.559 1 98.75 96 ALA B C 1
ATOM 1784 O O . ALA B 1 96 ? -4.148 2.648 7.305 1 98.75 96 ALA B O 1
ATOM 1785 N N . LEU B 1 97 ? -4.652 4.285 8.719 1 98.88 97 LEU B N 1
ATOM 1786 C CA . LEU B 1 97 ? -4.051 3.621 9.867 1 98.88 97 LEU B CA 1
ATOM 1787 C C . LEU B 1 97 ? -5.113 3.244 10.898 1 98.88 97 LEU B C 1
ATOM 1789 O O . LEU B 1 97 ? -5.82 4.113 11.406 1 98.88 97 LEU B O 1
ATOM 1793 N N . LYS B 1 98 ? -5.199 1.981 11.18 1 98.62 98 LYS B N 1
ATOM 1794 C CA . LYS B 1 98 ? -6.004 1.566 12.328 1 98.62 98 LYS B CA 1
ATOM 1795 C C . LYS B 1 98 ? -5.375 2.033 13.641 1 98.62 98 LYS B C 1
ATOM 1797 O O . LYS B 1 98 ? -4.238 2.516 13.648 1 98.62 98 LYS B O 1
ATOM 1802 N N . ALA B 1 99 ? -6.18 1.946 14.711 1 98.44 99 ALA B N 1
ATOM 1803 C CA . ALA B 1 99 ? -5.688 2.326 16.031 1 98.44 99 ALA B CA 1
ATOM 1804 C C . ALA B 1 99 ? -4.375 1.613 16.344 1 98.44 99 ALA B C 1
ATOM 1806 O O . ALA B 1 99 ? -4.277 0.393 16.203 1 98.44 99 ALA B O 1
ATOM 1807 N N . GLY B 1 100 ? -3.365 2.398 16.594 1 98.31 100 GLY B N 1
ATOM 1808 C CA . GLY B 1 100 ? -2.096 1.841 17.031 1 98.31 100 GLY B CA 1
ATOM 1809 C C . GLY B 1 100 ? -1.155 1.521 15.883 1 98.31 100 GLY B C 1
ATOM 1810 O O . GLY B 1 100 ? -0 1.151 16.109 1 98.31 100 GLY B O 1
ATOM 1811 N N . ALA B 1 101 ? -1.564 1.683 14.656 1 98.69 101 ALA B N 1
ATOM 1812 C CA . ALA B 1 101 ? -0.773 1.281 13.5 1 98.69 101 ALA B CA 1
ATOM 1813 C C . ALA B 1 101 ? 0.246 2.355 13.133 1 98.69 101 ALA B C 1
ATOM 1815 O O . ALA B 1 101 ? 0.123 3.508 13.555 1 98.69 101 ALA B O 1
ATOM 1816 N N . SER B 1 102 ? 1.257 1.952 12.406 1 98.75 102 SER B N 1
ATOM 1817 C CA . SER B 1 102 ? 2.27 2.842 11.844 1 98.75 102 SER B CA 1
ATOM 1818 C C . SER B 1 102 ? 2.645 2.428 10.422 1 98.75 102 SER B C 1
ATOM 1820 O O . SER B 1 102 ? 2.518 1.258 10.062 1 98.75 102 SER B O 1
ATOM 1822 N N . ALA B 1 103 ? 3.088 3.355 9.695 1 98.88 103 ALA B N 1
ATOM 1823 C CA . ALA B 1 103 ? 3.562 3.139 8.336 1 98.88 103 ALA B CA 1
ATOM 1824 C C . ALA B 1 103 ? 4.598 4.191 7.941 1 98.88 103 ALA B C 1
ATOM 1826 O O . ALA B 1 103 ? 4.719 5.227 8.602 1 98.88 103 ALA B O 1
ATOM 1827 N N . THR B 1 104 ? 5.363 3.881 6.957 1 98.81 104 THR B N 1
ATOM 1828 C CA . THR B 1 104 ? 6.262 4.848 6.336 1 98.81 104 THR B CA 1
ATOM 1829 C C . THR B 1 104 ? 5.98 4.969 4.84 1 98.81 104 THR B C 1
ATOM 1831 O O . THR B 1 104 ? 5.926 3.963 4.129 1 98.81 104 THR B O 1
ATOM 1834 N N . TRP B 1 105 ? 5.727 6.141 4.402 1 98.81 105 TRP B N 1
ATOM 1835 C CA . TRP B 1 105 ? 5.555 6.43 2.982 1 98.81 105 TRP B CA 1
ATOM 1836 C C . TRP B 1 105 ? 6.777 7.156 2.426 1 98.81 105 TRP B C 1
ATOM 1838 O O . TRP B 1 105 ? 7.141 8.234 2.908 1 98.81 105 TRP B O 1
ATOM 1848 N N . VAL B 1 106 ? 7.449 6.539 1.463 1 97.88 106 VAL B N 1
ATOM 1849 C CA . VAL B 1 106 ? 8.617 7.121 0.808 1 97.88 106 VAL B CA 1
ATOM 1850 C C . VAL B 1 106 ? 8.227 7.625 -0.58 1 97.88 106 VAL B C 1
ATOM 1852 O O . VAL B 1 106 ? 7.668 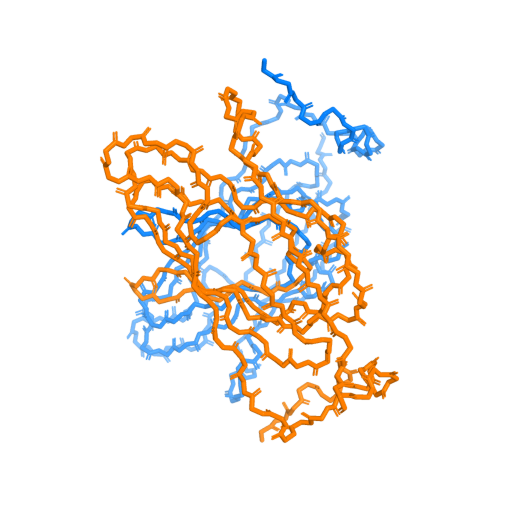6.879 -1.386 1 97.88 106 VAL B O 1
ATOM 1855 N N . PHE B 1 107 ? 8.539 8.883 -0.823 1 97.06 107 PHE B N 1
ATOM 1856 C CA . PHE B 1 107 ? 8.133 9.477 -2.088 1 97.06 107 PHE B CA 1
ATOM 1857 C C . PHE B 1 107 ? 9.023 10.664 -2.441 1 97.06 107 PHE B C 1
ATOM 1859 O O . PHE B 1 107 ? 9.891 11.055 -1.655 1 97.06 107 PHE B O 1
ATOM 1866 N N . ILE B 1 108 ? 8.812 11.211 -3.689 1 94.94 108 ILE B N 1
ATOM 1867 C CA . ILE B 1 108 ? 9.43 12.445 -4.168 1 94.94 108 ILE B CA 1
ATOM 1868 C C . ILE B 1 108 ? 8.344 13.453 -4.543 1 94.94 108 ILE B C 1
ATOM 1870 O O . ILE B 1 108 ? 7.59 13.242 -5.492 1 94.94 108 ILE B O 1
ATOM 1874 N N . PRO B 1 109 ? 8.242 14.547 -3.736 1 95.56 109 PRO B N 1
ATOM 1875 C CA . PRO B 1 109 ? 7.332 15.594 -4.203 1 95.56 109 PRO B CA 1
ATOM 1876 C C . PRO B 1 109 ? 7.797 16.25 -5.504 1 95.56 109 PRO B C 1
ATOM 1878 O O . PRO B 1 109 ? 8.969 16.609 -5.633 1 95.56 109 PRO B O 1
ATOM 1881 N N . MET B 1 110 ? 6.844 16.453 -6.422 1 93.25 110 MET B N 1
ATOM 1882 C CA . MET B 1 110 ? 7.281 16.844 -7.754 1 93.25 110 MET B CA 1
ATOM 1883 C C . MET B 1 110 ? 6.887 18.297 -8.047 1 93.25 110 MET B C 1
ATOM 1885 O O . MET B 1 110 ? 7.539 18.969 -8.852 1 93.25 110 MET B O 1
ATOM 1889 N N . LYS B 1 111 ? 5.863 18.844 -7.414 1 95 111 LYS B N 1
ATOM 1890 C CA . LYS B 1 111 ? 5.359 20.172 -7.754 1 95 111 LY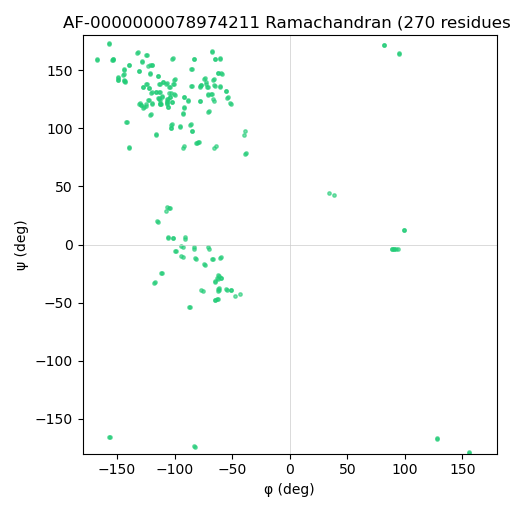S B CA 1
ATOM 1891 C C . LYS B 1 111 ? 5.211 21.031 -6.508 1 95 111 LYS B C 1
ATOM 1893 O O . LYS B 1 111 ? 4.426 20.719 -5.609 1 95 111 LYS B O 1
ATOM 1898 N N . PRO B 1 112 ? 5.902 22.172 -6.484 1 96.5 112 PRO B N 1
ATOM 1899 C CA . PRO B 1 112 ? 5.715 23.109 -5.371 1 96.5 112 PRO B CA 1
ATOM 1900 C C . PRO B 1 112 ? 4.273 23.594 -5.25 1 96.5 112 PRO B C 1
ATOM 1902 O O . PRO B 1 112 ? 3.578 23.734 -6.258 1 96.5 112 PRO B O 1
ATOM 1905 N N . GLY B 1 113 ? 3.855 23.844 -4.059 1 98.06 113 GLY B N 1
ATOM 1906 C CA . GLY B 1 113 ? 2.494 24.297 -3.824 1 98.06 113 GLY B CA 1
ATOM 1907 C C . GLY B 1 113 ? 1.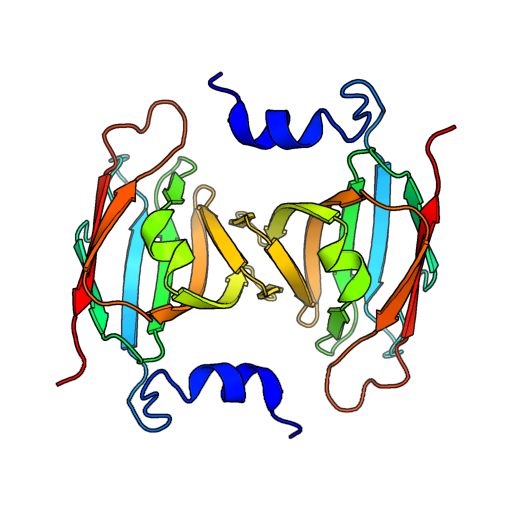989 23.984 -2.43 1 98.06 113 GLY B C 1
ATOM 1908 O O . GLY B 1 113 ? 2.762 23.562 -1.564 1 98.06 113 GLY B O 1
ATOM 1909 N N . LYS B 1 114 ? 0.771 24.344 -2.211 1 98.62 114 LYS B N 1
ATOM 1910 C CA . LYS B 1 114 ? 0.049 24.016 -0.984 1 98.62 114 LYS B CA 1
ATOM 1911 C C . LYS B 1 114 ? -1.109 23.062 -1.266 1 98.62 114 LYS B C 1
ATOM 1913 O O . LYS B 1 114 ? -1.87 23.266 -2.215 1 98.62 114 LYS B O 1
ATOM 1918 N N . TYR B 1 115 ? -1.148 22.047 -0.474 1 98.75 115 TYR B N 1
ATOM 1919 C CA . TYR B 1 115 ? -2.141 21 -0.692 1 98.75 115 TYR B CA 1
ATOM 1920 C C . TYR B 1 115 ? -2.926 20.719 0.583 1 98.75 115 TYR B C 1
ATOM 1922 O O . TYR B 1 115 ? -2.344 20.578 1.66 1 98.75 115 TYR B O 1
ATOM 1930 N N . PRO B 1 116 ? -4.207 20.594 0.441 1 98.75 116 PRO B N 1
ATOM 1931 C CA . PRO B 1 116 ? -4.996 20.266 1.63 1 98.75 116 PRO B CA 1
ATOM 1932 C C . PRO B 1 116 ? -4.809 18.812 2.078 1 98.75 116 PRO B C 1
ATOM 1934 O O . PRO B 1 116 ? -4.676 17.922 1.241 1 98.75 116 PRO B O 1
ATOM 1937 N N . LEU B 1 117 ? -4.727 18.594 3.328 1 98.75 117 LEU B N 1
ATOM 1938 C CA . LEU B 1 117 ? -4.699 17.297 4.008 1 98.75 117 LEU B CA 1
ATOM 1939 C C . LEU B 1 117 ? -5.953 17.109 4.855 1 98.75 117 LEU B C 1
ATOM 1941 O O . LEU B 1 117 ? -6.387 18.031 5.547 1 98.75 117 LEU B O 1
ATOM 1945 N N . ARG B 1 118 ? -6.535 15.875 4.832 1 98.56 118 ARG B N 1
ATOM 1946 C CA . ARG B 1 118 ? -7.723 15.633 5.641 1 98.56 118 ARG B CA 1
ATOM 1947 C C . ARG B 1 118 ? -7.852 14.156 6 1 98.56 118 ARG B C 1
ATOM 1949 O O . ARG B 1 118 ? -7.246 13.305 5.352 1 98.56 118 ARG B O 1
ATOM 1956 N N . CYS B 1 119 ? -8.594 13.922 7.031 1 98.75 119 CYS B N 1
ATOM 1957 C CA . CYS B 1 119 ? -9.117 12.594 7.309 1 98.75 119 CYS B CA 1
ATOM 1958 C C . CYS B 1 119 ? -10.492 12.398 6.68 1 98.75 119 CYS B C 1
ATOM 1960 O O . CYS B 1 119 ? -11.414 13.172 6.953 1 98.75 119 CYS B O 1
ATOM 1962 N N . THR B 1 120 ? -10.617 11.32 5.902 1 97.5 120 THR B N 1
ATOM 1963 C CA . THR B 1 120 ? -11.859 11.172 5.148 1 97.5 120 THR B CA 1
ATOM 1964 C C . THR B 1 120 ? -12.789 10.18 5.828 1 97.5 120 THR B C 1
ATOM 1966 O O . THR B 1 120 ? -13.82 9.805 5.27 1 97.5 120 THR B O 1
ATOM 1969 N N . VAL B 1 121 ? -12.43 9.703 6.988 1 97.25 121 VAL B N 1
ATOM 1970 C CA . VAL B 1 121 ? -13.352 8.867 7.746 1 97.25 121 VAL B CA 1
ATOM 1971 C C . VAL B 1 121 ? -14.625 9.648 8.062 1 97.25 121 VAL B C 1
ATOM 1973 O O . VAL B 1 121 ? -14.562 10.82 8.438 1 97.25 121 VAL B O 1
ATOM 1976 N N . LYS B 1 122 ? -15.695 8.961 7.883 1 96.31 122 LYS B N 1
ATOM 1977 C CA . LYS B 1 122 ? -16.969 9.602 8.188 1 96.31 122 LYS B CA 1
ATOM 1978 C C . LYS B 1 122 ? -16.984 10.148 9.617 1 96.31 122 LYS B C 1
ATOM 1980 O O . LYS B 1 12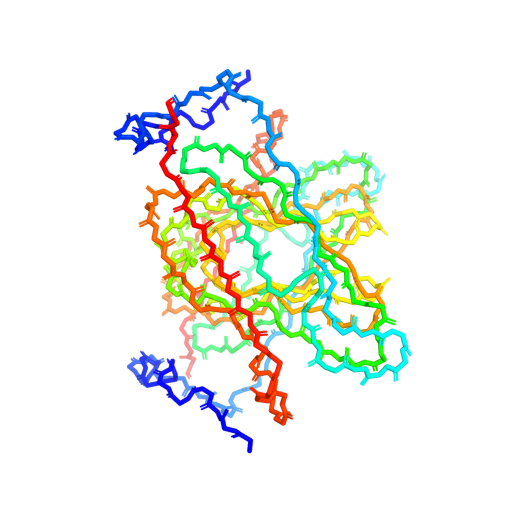2 ? -16.656 9.438 10.562 1 96.31 122 LYS B O 1
ATOM 1985 N N . GLY B 1 123 ? -17.297 11.422 9.758 1 96.62 123 GLY B N 1
ATOM 1986 C CA . GLY B 1 123 ? -17.391 12.039 11.07 1 96.62 123 GLY B CA 1
ATOM 1987 C C . GLY B 1 123 ? -16.109 12.711 11.508 1 96.62 123 GLY B C 1
ATOM 1988 O O . GLY B 1 123 ? -16.047 13.344 12.562 1 96.62 123 GLY B O 1
ATOM 1989 N N . HIS B 1 124 ? -15.055 12.594 10.719 1 98 124 HIS B N 1
ATOM 1990 C CA . HIS B 1 124 ? -13.766 13.164 11.094 1 98 124 HIS B CA 1
ATOM 1991 C C . HIS B 1 124 ? -13.477 14.438 10.312 1 98 124 HIS B C 1
ATOM 1993 O O . HIS B 1 124 ? -12.32 14.742 10.023 1 98 124 HIS B O 1
ATOM 1999 N N . ASP B 1 125 ? -14.461 15.188 9.961 1 96 125 ASP B N 1
ATOM 2000 C CA . ASP B 1 125 ? -14.367 16.312 9.031 1 96 125 ASP B CA 1
ATOM 2001 C C . ASP B 1 125 ? -13.453 17.406 9.578 1 96 125 ASP B C 1
ATOM 2003 O O . ASP B 1 125 ? -12.82 18.141 8.812 1 96 125 ASP B O 1
ATOM 2007 N N . ALA B 1 126 ? -13.391 17.5 10.789 1 96.69 126 ALA B N 1
ATOM 2008 C CA . ALA B 1 126 ? -12.617 18.562 11.398 1 96.69 126 ALA B CA 1
ATOM 2009 C C . ALA B 1 126 ? -11.133 18.219 11.453 1 96.69 126 ALA B C 1
ATOM 2011 O O . ALA B 1 126 ? -10.297 19.078 11.742 1 96.69 126 ALA B O 1
ATOM 2012 N N . MET B 1 127 ? -10.742 17.031 11.219 1 98.5 127 MET B N 1
ATOM 2013 C CA . MET B 1 127 ? -9.352 16.594 11.211 1 98.5 127 MET B CA 1
ATOM 2014 C C . MET B 1 127 ? -8.664 16.984 9.906 1 98.5 127 MET B C 1
ATOM 2016 O O . MET B 1 127 ? -8.672 16.203 8.945 1 98.5 127 MET B O 1
ATOM 2020 N N . VAL B 1 128 ? -8.133 18.156 9.906 1 98.75 128 VAL B N 1
ATOM 2021 C CA . VAL B 1 128 ? -7.582 18.734 8.68 1 98.75 128 VAL B CA 1
ATOM 2022 C C . VAL B 1 128 ? -6.156 19.219 8.938 1 98.75 128 VAL B C 1
ATOM 2024 O O . VAL B 1 128 ? -5.766 19.438 10.086 1 98.75 128 VAL B O 1
ATOM 2027 N N . GLY B 1 129 ? -5.383 19.344 7.863 1 98.75 129 GLY B N 1
ATOM 2028 C CA . GLY B 1 129 ? -4.047 19.922 7.824 1 98.75 129 GLY B CA 1
ATOM 2029 C C . GLY B 1 129 ? -3.654 20.422 6.449 1 98.75 129 GLY B C 1
ATOM 2030 O O . GLY B 1 129 ? -4.516 20.672 5.598 1 98.75 129 GLY B O 1
ATOM 2031 N N . GLN B 1 130 ? -2.334 20.672 6.34 1 98.81 130 GLN B N 1
ATOM 2032 C CA . GLN B 1 130 ? -1.801 21.156 5.074 1 98.81 130 GLN B CA 1
ATOM 2033 C C . GLN B 1 130 ? -0.414 20.594 4.801 1 98.81 130 GLN B C 1
ATOM 2035 O O . GLN B 1 130 ? 0.374 20.391 5.727 1 98.81 130 GLN B O 1
ATOM 2040 N N . ILE B 1 131 ? -0.216 20.406 3.508 1 98.88 131 ILE B N 1
ATOM 2041 C CA . ILE B 1 131 ? 1.106 20.016 3.027 1 98.88 131 ILE B CA 1
ATOM 2042 C C . ILE B 1 131 ? 1.69 21.141 2.174 1 98.88 131 ILE B C 1
ATOM 2044 O O . ILE B 1 131 ? 1.042 21.625 1.241 1 98.88 131 ILE B O 1
ATOM 2048 N N . ILE B 1 132 ? 2.846 21.547 2.52 1 98.81 132 ILE B N 1
ATOM 2049 C CA . ILE B 1 132 ? 3.549 22.578 1.761 1 98.81 132 ILE B CA 1
ATOM 2050 C C . ILE B 1 132 ? 4.777 21.969 1.085 1 98.81 132 ILE B C 1
ATOM 2052 O O . ILE B 1 132 ? 5.637 21.391 1.752 1 98.81 132 ILE B O 1
ATOM 2056 N N . VAL B 1 133 ? 4.801 22.078 -0.168 1 97.75 133 VAL B N 1
ATOM 2057 C CA . VAL B 1 133 ? 5.977 21.688 -0.934 1 97.75 133 VAL B CA 1
ATOM 2058 C C . VAL B 1 133 ? 6.719 22.922 -1.432 1 97.75 133 VAL B C 1
ATOM 2060 O O . VAL B 1 133 ? 6.156 23.734 -2.158 1 97.75 133 VAL B O 1
ATOM 2063 N N . ARG B 1 134 ? 7.922 22.984 -1.041 1 96.19 134 ARG B N 1
ATOM 2064 C CA . ARG B 1 134 ? 8.734 24.141 -1.422 1 96.19 134 ARG B CA 1
ATOM 2065 C C . ARG B 1 134 ? 9.688 23.781 -2.562 1 96.19 134 ARG B C 1
ATOM 2067 O O . ARG B 1 134 ? 9.992 22.609 -2.783 1 96.19 134 ARG B O 1
ATOM 2074 N N . ARG B 1 135 ? 10.156 24.844 -3.256 1 91.44 135 ARG B N 1
ATOM 2075 C CA . ARG B 1 135 ? 11.188 24.656 -4.281 1 91.44 135 ARG B CA 1
ATOM 2076 C C . ARG B 1 135 ? 12.547 24.375 -3.65 1 91.44 135 ARG B C 1
ATOM 2078 O O . ARG B 1 135 ? 12.883 24.953 -2.615 1 91.44 135 ARG B O 1
ATOM 2085 N N . ALA B 1 136 ? 13.234 23.5 -4.363 1 83.31 136 ALA B N 1
ATOM 2086 C CA . ALA B 1 136 ? 14.602 23.25 -3.896 1 83.31 136 ALA B CA 1
ATOM 2087 C C . ALA B 1 136 ? 15.469 24.5 -4.055 1 83.31 136 ALA B C 1
ATOM 2089 O O . ALA B 1 136 ? 15.32 25.234 -5.023 1 83.31 136 ALA B O 1
ATOM 2090 N N . GLU B 1 137 ? 16.062 24.969 -3.006 1 71 137 GLU B N 1
ATOM 2091 C CA . GLU B 1 137 ? 16.953 26.109 -3.121 1 71 137 GLU B CA 1
ATOM 2092 C C . GLU B 1 137 ? 18.094 25.812 -4.102 1 71 137 GLU B C 1
ATOM 2094 O O . GLU B 1 137 ? 18.484 24.656 -4.281 1 71 137 GLU B O 1
#

Organism: NCBI:txid3068

Sequence (274 aa):
MVAPSSAWAALKDYNLDPNAPIEEVAVQLGTEDGQYVFIPNTLEFTAGRICKLKLRNPSTSTHYFTAFEFAEKVFSILVLAGDPAVEVKGGIQEVALKAGASATWVFIPMKPGKYPLRCTVKGHDAMVGQIIVRRAEMVAPSSAWAALKDYNLDPNAPIEEVAVQLGTEDGQYVFIPNTLEFTAGRICKLKLRNPSTSTHYFTAFEFAEKVFSILVLAGDPAVEVKGGIQEVALKAGASATWVFIPMKPGKYPLRCTVKGHDAMVGQIIVRRAE

Secondary structure (DSSP, 8-state):
----HHHHHTTGGGT--TTSPPEEEEEEES-TT----EESSEEEEETTS-EEEEEE--SSS-EEEE-HHHHTTEEEEEEEETTTTEEEEEEEEEEEE-TT-EEEEEEEE-S-EEEEEE--STT-TT-EEEEEEEPP-/----HHHHHTTGGGT--TTSPPEEEEEEES-TT----EESSEEEEETTS-EEEEEE--SSS-EEEE-HHHHTTEEEEEEEETTTTEEEEEEEEEEEE-TT-EEEEEEEE-S-EEEEEE--STT-TT-EEEEEEEPP-

pLDDT: mean 90.34, std 17.63, range [20.7, 98.94]

Radius of gyration: 19.06 Å; Cα contacts (8 Å, |Δi|>4): 748; chains: 2; bounding box: 47×51×45 Å

Nearest PDB structures (foldseek):
  6tfd-assembly1_A  TM=7.252E-01  e=3.828E-06  Hyphomicrobium denitrificans 1NES1
  3bqv-assembly1_A  TM=6.895E-01  e=9.320E-06  Leptolyngbya laminosa
  3zx1-assembly1_A  TM=6.481E-01  e=1.920E-05  Campylobacter jejuni subsp. jejuni
  6the-assembly1_A  TM=7.139E-01  e=9.635E-05  Bradyrhizobium sp. ORS 375
  7rab-assembly1_A  TM=6.597E-01  e=5.525E-05  Marinithermus hydrothermalis